Protein AF-A0A1B6IJC7-F1 (afdb_monomer)

Mean predicted aligned error: 14.29 Å

Nearest PDB structures (foldseek):
  4ja4-assembly3_C  TM=8.736E-01  e=9.414E-04  Escherichia coli K-12
  8jhr-assembly1_A  TM=7.623E-01  e=1.792E-01  Homo sapiens
  6wbv-assembly1_A  TM=7.534E-01  e=5.336E+00  Homo sapiens
  5ayo-assembly1_A  TM=5.353E-01  e=1.885E+00  Bdellovibrio bacteriovorus HD100

Organism: NCBI:txid320908

Structure (mmCIF, N/CA/C/O backbone):
data_AF-A0A1B6IJC7-F1
#
_entry.id   AF-A0A1B6IJC7-F1
#
loop_
_atom_site.group_PDB
_atom_site.id
_atom_site.type_symbol
_atom_site.label_a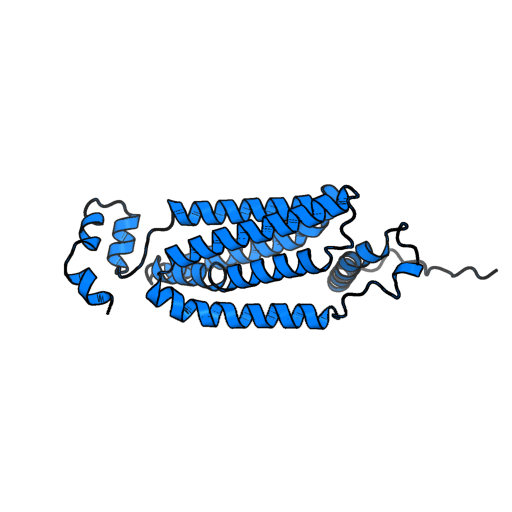tom_id
_atom_site.label_alt_id
_atom_site.label_comp_id
_atom_site.label_asym_id
_atom_site.label_entity_id
_atom_site.label_seq_id
_atom_site.pdbx_PDB_ins_code
_atom_site.Cartn_x
_atom_site.Cartn_y
_atom_site.Cartn_z
_atom_site.occupancy
_atom_site.B_iso_or_equiv
_atom_site.auth_seq_id
_atom_site.auth_comp_id
_atom_site.auth_asym_id
_atom_site.auth_atom_id
_atom_site.pdbx_PDB_model_num
ATOM 1 N N . LYS A 1 1 ? 47.883 10.641 -27.419 1.00 42.38 1 LYS A N 1
ATOM 2 C CA . LYS A 1 1 ? 48.538 11.016 -26.142 1.00 42.38 1 LYS A CA 1
ATOM 3 C C . LYS A 1 1 ? 47.703 12.084 -25.446 1.00 42.38 1 LYS A C 1
ATOM 5 O O . LYS A 1 1 ? 47.936 13.262 -25.681 1.00 42.38 1 LYS A O 1
ATOM 10 N N . THR A 1 2 ? 46.744 11.680 -24.616 1.00 35.31 2 THR A N 1
ATOM 11 C CA . THR A 1 2 ? 46.225 12.530 -23.532 1.00 35.31 2 THR A CA 1
ATOM 12 C C . THR A 1 2 ? 45.668 11.590 -22.470 1.00 35.31 2 THR A C 1
ATOM 14 O O . THR A 1 2 ? 44.570 11.062 -22.588 1.00 35.31 2 THR A O 1
ATOM 17 N N . GLU A 1 3 ? 46.523 11.260 -21.510 1.00 35.38 3 GLU A N 1
ATOM 18 C CA . GLU A 1 3 ? 46.230 10.377 -20.389 1.00 35.38 3 GLU A CA 1
ATOM 19 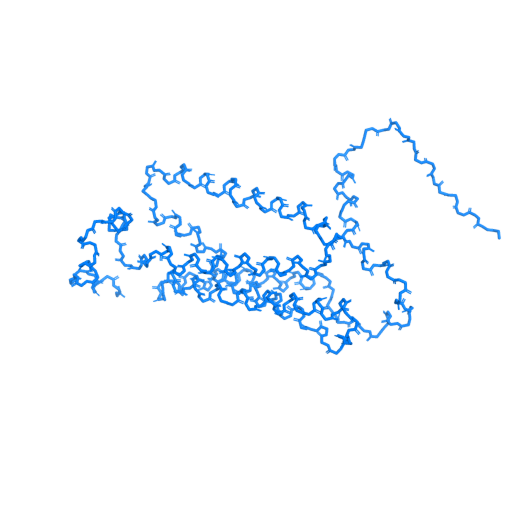C C . GLU A 1 3 ? 45.537 11.226 -19.318 1.00 35.38 3 GLU A C 1
ATOM 21 O O . GLU A 1 3 ? 46.144 12.115 -18.722 1.00 35.38 3 GLU A O 1
ATOM 26 N N . VAL A 1 4 ? 44.227 11.034 -19.149 1.00 44.78 4 VAL A N 1
ATOM 27 C CA . VAL A 1 4 ? 43.437 11.744 -18.138 1.00 44.78 4 VAL A CA 1
ATOM 28 C C . VAL A 1 4 ? 43.778 11.140 -16.776 1.00 44.78 4 VAL A C 1
ATOM 30 O O . VAL A 1 4 ? 43.302 10.064 -16.415 1.00 44.78 4 VAL A O 1
ATOM 33 N N . LEU A 1 5 ? 44.656 11.823 -16.043 1.00 40.44 5 LEU A N 1
ATOM 34 C CA . LEU A 1 5 ? 45.056 11.496 -14.676 1.00 40.44 5 LEU A CA 1
ATOM 35 C C . LEU A 1 5 ? 43.819 11.405 -13.765 1.00 40.44 5 LEU A C 1
ATOM 37 O O . LEU A 1 5 ? 43.174 12.410 -13.469 1.00 40.44 5 LEU A O 1
ATOM 41 N N . ARG A 1 6 ? 43.505 10.196 -13.283 1.00 37.91 6 ARG A N 1
ATOM 42 C CA . ARG A 1 6 ? 42.591 10.002 -12.148 1.00 37.91 6 ARG A CA 1
ATOM 43 C C . ARG A 1 6 ? 43.256 10.567 -10.883 1.00 37.91 6 ARG A C 1
ATOM 45 O O . ARG A 1 6 ? 44.394 10.184 -10.602 1.00 37.91 6 ARG A O 1
ATOM 52 N N . PRO A 1 7 ? 42.587 11.416 -10.086 1.00 36.69 7 PRO A N 1
ATOM 53 C CA . PRO A 1 7 ? 43.132 11.822 -8.798 1.00 36.69 7 PRO A CA 1
ATOM 54 C C . PRO A 1 7 ? 43.233 10.600 -7.870 1.00 36.69 7 PRO A C 1
ATOM 56 O O . PRO A 1 7 ? 42.269 9.853 -7.698 1.00 36.69 7 PRO A O 1
ATOM 59 N N . ARG A 1 8 ? 44.420 10.382 -7.284 1.00 39.47 8 ARG A N 1
ATOM 60 C CA . ARG A 1 8 ? 44.645 9.403 -6.207 1.00 39.47 8 ARG A CA 1
ATOM 61 C C . ARG A 1 8 ? 43.753 9.772 -5.017 1.00 39.47 8 ARG A C 1
ATOM 63 O O . ARG A 1 8 ? 43.961 10.815 -4.404 1.00 39.47 8 ARG A O 1
ATOM 70 N N . GLN A 1 9 ? 42.788 8.917 -4.683 1.00 42.38 9 GLN A N 1
ATOM 71 C CA . GLN A 1 9 ? 42.059 9.000 -3.417 1.00 42.38 9 GLN A CA 1
ATOM 72 C C . GLN A 1 9 ? 42.995 8.612 -2.264 1.00 42.38 9 GLN A C 1
ATOM 74 O O . GLN A 1 9 ? 43.592 7.537 -2.265 1.00 42.38 9 GLN A O 1
ATOM 79 N N . ASP A 1 10 ? 43.137 9.523 -1.305 1.00 38.53 10 ASP A N 1
ATOM 80 C CA . ASP A 1 10 ? 43.871 9.340 -0.054 1.00 38.53 10 ASP A CA 1
ATOM 81 C C . ASP A 1 10 ? 43.040 8.468 0.916 1.00 38.53 10 ASP A C 1
ATOM 83 O O . ASP A 1 10 ? 41.917 8.851 1.253 1.00 38.53 10 ASP A O 1
ATOM 87 N N . PRO A 1 11 ? 43.543 7.307 1.378 1.00 46.03 11 PRO A N 1
ATOM 88 C CA . PRO A 1 11 ? 42.777 6.358 2.190 1.00 46.03 11 PRO A CA 1
ATOM 89 C C . PRO A 1 11 ?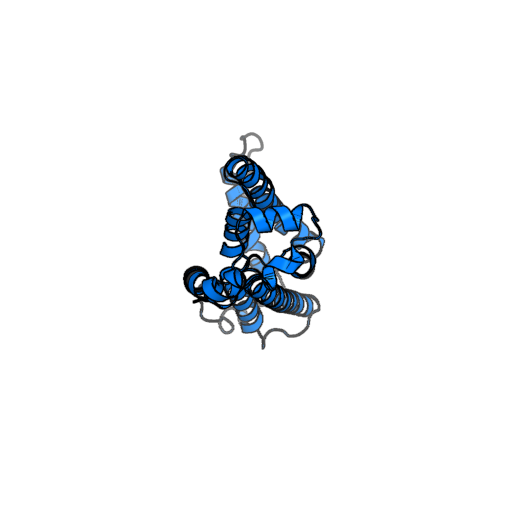 42.583 6.771 3.664 1.00 46.03 11 PRO A C 1
ATOM 91 O O . PRO A 1 11 ? 42.129 5.953 4.461 1.00 46.03 11 PRO A O 1
ATOM 94 N N . ARG A 1 12 ? 42.929 8.004 4.072 1.00 41.56 12 ARG A N 1
ATOM 95 C CA . ARG A 1 12 ? 42.946 8.427 5.491 1.00 41.56 12 ARG A CA 1
ATOM 96 C C . ARG A 1 12 ? 41.992 9.565 5.882 1.00 41.56 12 ARG A C 1
ATOM 98 O O . ARG A 1 12 ? 42.237 10.231 6.886 1.00 41.56 12 ARG A O 1
ATOM 105 N N . LYS A 1 13 ? 40.884 9.786 5.165 1.00 37.84 13 LYS A N 1
ATOM 106 C CA . LYS A 1 13 ? 39.831 10.720 5.621 1.00 37.84 13 LYS A CA 1
ATOM 107 C C . LYS A 1 13 ? 38.567 9.981 6.079 1.00 37.84 13 LYS A C 1
ATOM 109 O O . LYS A 1 13 ? 38.113 9.093 5.361 1.00 37.84 13 LYS A O 1
ATOM 114 N N . PRO A 1 14 ? 37.980 10.338 7.239 1.00 37.31 14 PRO A N 1
ATOM 115 C CA . PRO A 1 14 ? 36.705 9.773 7.668 1.00 37.31 14 PRO A CA 1
ATOM 116 C C . PRO A 1 14 ? 35.620 10.181 6.664 1.00 37.31 14 PRO A C 1
ATOM 118 O O . PRO A 1 14 ? 35.402 11.370 6.435 1.00 37.31 14 PRO A O 1
ATOM 121 N N . GLN A 1 15 ? 34.977 9.197 6.031 1.00 47.72 15 GLN A N 1
ATOM 122 C CA . GLN A 1 15 ? 33.853 9.433 5.125 1.00 47.72 15 GLN A CA 1
ATOM 123 C C . GLN A 1 15 ? 32.680 9.992 5.932 1.00 47.72 15 GLN A C 1
ATOM 125 O O . GLN A 1 15 ? 32.194 9.353 6.867 1.00 47.72 15 GLN A O 1
ATOM 130 N N . ARG A 1 16 ? 32.246 11.209 5.598 1.00 43.47 16 ARG A N 1
ATOM 131 C CA . ARG A 1 16 ? 31.076 11.841 6.207 1.00 43.47 16 ARG A CA 1
ATOM 132 C C . ARG A 1 16 ? 29.830 11.115 5.692 1.00 43.47 16 ARG A C 1
ATOM 134 O O . ARG A 1 16 ? 29.748 10.796 4.511 1.00 43.47 16 ARG A O 1
ATOM 141 N N . PHE A 1 17 ? 28.868 10.838 6.569 1.00 45.53 17 PHE A N 1
ATOM 142 C CA . PHE A 1 17 ? 27.652 10.077 6.239 1.00 45.53 17 PHE A CA 1
ATOM 143 C C . PHE A 1 17 ? 26.864 10.688 5.056 1.00 45.53 17 PHE A C 1
ATOM 145 O O . PHE A 1 17 ? 26.264 9.964 4.265 1.00 45.53 17 PHE A O 1
ATOM 152 N N . ASP A 1 18 ? 26.960 12.009 4.878 1.00 41.75 18 ASP A N 1
ATOM 153 C CA . ASP A 1 18 ? 26.361 12.752 3.762 1.00 41.75 18 ASP A CA 1
ATOM 154 C C . ASP A 1 18 ? 26.984 12.404 2.396 1.00 41.75 18 ASP A C 1
ATOM 156 O O . ASP A 1 18 ? 26.272 12.317 1.396 1.00 41.75 18 ASP A O 1
ATOM 160 N N . ASP A 1 19 ? 28.291 12.115 2.346 1.00 42.09 19 ASP A N 1
ATOM 161 C CA . ASP A 1 19 ? 28.991 11.732 1.110 1.00 42.09 19 ASP A CA 1
ATOM 162 C C . ASP A 1 19 ? 28.609 10.307 0.671 1.00 42.09 19 ASP A C 1
ATOM 164 O O . ASP A 1 19 ? 28.526 10.013 -0.522 1.00 42.09 19 ASP A O 1
ATOM 168 N N . LEU A 1 20 ? 28.307 9.427 1.634 1.00 45.03 20 LEU A N 1
ATOM 169 C CA . LEU A 1 20 ? 27.796 8.072 1.391 1.00 45.03 20 LEU A CA 1
ATOM 170 C C . LEU A 1 20 ? 26.353 8.087 0.868 1.00 45.03 20 LEU A C 1
ATOM 172 O O . LEU A 1 20 ? 26.016 7.308 -0.026 1.00 45.03 20 LEU A O 1
ATOM 176 N N . LEU A 1 21 ? 25.511 8.988 1.384 1.00 44.22 21 LEU A N 1
ATOM 177 C CA . LEU A 1 21 ? 24.143 9.179 0.893 1.00 44.22 21 LEU A CA 1
ATOM 178 C C . LEU A 1 21 ? 24.127 9.787 -0.517 1.00 44.22 21 LEU A C 1
ATOM 180 O O . LEU A 1 21 ? 23.363 9.327 -1.367 1.00 44.22 21 LEU A O 1
ATOM 184 N N . CYS A 1 22 ? 25.009 10.750 -0.802 1.00 40.81 22 CYS A N 1
ATOM 185 C CA . CYS A 1 22 ? 25.143 11.345 -2.134 1.00 40.81 22 CYS A CA 1
ATOM 186 C C . CYS A 1 22 ? 25.660 10.320 -3.164 1.00 40.81 22 CYS A C 1
ATOM 188 O O . CYS A 1 22 ? 25.064 10.154 -4.230 1.00 40.81 22 CYS A O 1
ATOM 190 N N . ALA A 1 23 ? 26.676 9.526 -2.803 1.00 41.12 23 ALA A N 1
ATOM 191 C CA . ALA A 1 23 ? 27.200 8.452 -3.651 1.00 41.12 23 ALA A CA 1
ATOM 192 C C . ALA A 1 23 ? 26.175 7.330 -3.917 1.00 41.12 23 ALA A C 1
ATOM 194 O O . ALA A 1 23 ? 26.169 6.738 -5.000 1.00 41.12 23 ALA A O 1
ATOM 195 N N . ARG A 1 24 ? 25.275 7.038 -2.964 1.00 49.47 24 ARG A N 1
ATOM 196 C CA . ARG A 1 24 ? 24.204 6.041 -3.156 1.00 49.47 24 ARG A CA 1
ATOM 197 C C . ARG A 1 24 ? 23.018 6.582 -3.966 1.00 49.47 24 ARG A C 1
ATOM 199 O O . ARG A 1 24 ? 22.348 5.804 -4.634 1.00 49.47 24 ARG A O 1
ATOM 206 N N . CYS A 1 25 ? 22.804 7.898 -3.974 1.00 37.09 25 CYS A N 1
ATOM 207 C CA . CYS A 1 25 ? 21.823 8.562 -4.839 1.00 37.09 25 CYS A CA 1
ATOM 208 C C . CYS A 1 25 ? 22.304 8.629 -6.306 1.00 37.09 25 CYS A C 1
ATOM 210 O O . CYS A 1 25 ? 21.540 8.383 -7.249 1.00 37.09 25 CYS A O 1
ATOM 212 N N . GLU A 1 26 ? 23.602 8.867 -6.521 1.00 41.81 26 GLU A N 1
ATOM 213 C CA . GLU A 1 26 ? 24.216 8.801 -7.854 1.00 41.81 26 GLU A CA 1
ATOM 214 C C . GLU A 1 26 ? 24.189 7.377 -8.437 1.00 41.81 26 GLU A C 1
ATOM 216 O O . GLU A 1 26 ? 23.929 7.205 -9.634 1.00 41.81 26 GLU A O 1
ATOM 221 N N . SER A 1 27 ? 24.356 6.344 -7.602 1.00 40.47 27 SER A N 1
ATOM 222 C CA . SER A 1 27 ? 24.357 4.945 -8.054 1.00 40.47 27 SER A CA 1
ATOM 223 C C . SER A 1 27 ? 22.987 4.452 -8.541 1.00 40.47 27 SER A C 1
ATOM 225 O O . SER A 1 27 ? 22.927 3.677 -9.500 1.00 40.47 27 SER A O 1
ATOM 227 N N . THR A 1 28 ? 21.880 4.956 -7.981 1.00 43.72 28 THR A N 1
ATOM 228 C CA . THR A 1 28 ? 20.515 4.666 -8.466 1.00 43.72 28 THR A CA 1
ATOM 229 C C . THR A 1 28 ? 20.242 5.196 -9.873 1.00 43.72 28 THR A C 1
ATOM 231 O O . THR A 1 28 ? 19.449 4.607 -10.602 1.00 43.72 28 THR A O 1
ATOM 234 N N . THR A 1 29 ? 20.933 6.259 -10.295 1.00 43.69 29 THR A N 1
ATOM 235 C CA . THR A 1 29 ? 20.756 6.858 -11.633 1.00 43.69 29 THR A CA 1
ATOM 236 C C . THR A 1 29 ? 21.791 6.342 -12.641 1.00 43.69 29 THR A C 1
ATOM 238 O O . THR A 1 29 ? 21.574 6.375 -13.853 1.00 43.69 29 THR A O 1
ATOM 241 N N . GLN A 1 30 ? 22.929 5.839 -12.157 1.00 37.97 30 GLN A N 1
ATOM 242 C CA . GLN A 1 30 ? 24.023 5.330 -12.987 1.00 37.97 30 GLN A CA 1
ATOM 243 C C . GLN A 1 30 ? 23.722 3.994 -13.674 1.00 37.97 30 GLN A C 1
ATOM 245 O O . GLN A 1 30 ? 24.290 3.742 -14.736 1.00 37.97 30 GLN A O 1
ATOM 250 N N . TRP A 1 31 ? 22.835 3.160 -13.123 1.00 39.16 31 TRP A N 1
ATOM 251 C CA . TRP A 1 31 ? 22.481 1.867 -13.728 1.00 39.16 31 TRP A CA 1
ATOM 252 C C . TRP A 1 31 ? 21.825 2.013 -15.110 1.00 39.16 31 TRP A C 1
ATOM 254 O O . TRP A 1 31 ? 22.128 1.233 -16.005 1.00 39.16 31 TRP A O 1
ATOM 264 N N . TYR A 1 32 ? 21.039 3.073 -15.331 1.00 42.47 32 TYR A N 1
ATOM 265 C CA . TYR A 1 32 ? 20.452 3.382 -16.643 1.00 42.47 32 TYR A CA 1
ATOM 266 C C . TYR A 1 32 ? 21.504 3.790 -17.693 1.00 42.47 32 TYR A C 1
ATOM 268 O O . TYR A 1 32 ? 21.317 3.593 -18.887 1.00 42.47 32 TYR A O 1
ATOM 276 N N . LYS A 1 33 ? 22.637 4.361 -17.262 1.00 43.12 33 LYS A N 1
ATOM 277 C CA . LYS A 1 33 ? 23.695 4.856 -18.161 1.00 43.12 33 LYS A CA 1
ATOM 278 C C . LYS A 1 33 ? 24.746 3.805 -18.532 1.00 43.12 33 LYS A C 1
ATOM 280 O O . LYS A 1 33 ? 25.630 4.117 -19.325 1.00 43.12 33 LYS A O 1
ATOM 285 N N . ARG A 1 34 ? 24.719 2.612 -17.928 1.00 43.03 34 ARG A N 1
ATOM 286 C CA . ARG A 1 34 ? 25.837 1.654 -17.990 1.00 43.03 34 ARG A CA 1
ATOM 287 C C . ARG A 1 34 ? 25.614 0.473 -18.939 1.00 43.03 34 ARG A C 1
ATOM 289 O O . ARG A 1 34 ? 26.535 -0.323 -19.087 1.00 43.03 34 ARG A O 1
ATOM 296 N N . ASP A 1 35 ? 24.453 0.365 -19.585 1.00 45.62 35 ASP A N 1
ATOM 297 C CA . ASP A 1 35 ? 24.180 -0.720 -20.534 1.00 45.62 35 ASP A CA 1
ATOM 298 C C . ASP A 1 35 ? 24.882 -0.472 -21.893 1.00 45.62 35 ASP A C 1
ATOM 300 O O . ASP A 1 35 ? 24.537 0.482 -22.597 1.00 45.62 35 ASP A O 1
ATOM 304 N N . PRO A 1 36 ? 25.870 -1.298 -22.296 1.00 43.81 36 PRO A N 1
ATOM 305 C CA . PRO A 1 36 ? 26.636 -1.112 -23.530 1.00 43.81 36 PRO A CA 1
ATOM 306 C C . PRO A 1 36 ? 25.859 -1.443 -24.814 1.00 43.81 36 PRO A C 1
ATOM 308 O O . PRO A 1 36 ? 26.413 -1.296 -25.903 1.00 43.81 36 PRO A O 1
ATOM 311 N N . ARG A 1 37 ? 24.607 -1.917 -24.719 1.00 47.41 37 ARG A N 1
ATOM 312 C CA . ARG A 1 37 ? 23.756 -2.231 -25.884 1.00 47.41 37 ARG A CA 1
ATOM 313 C C . ARG A 1 37 ? 22.972 -1.030 -26.419 1.00 47.41 37 ARG A C 1
ATOM 315 O O . ARG A 1 37 ? 22.419 -1.112 -27.515 1.00 47.41 37 ARG A O 1
ATOM 322 N N . LEU A 1 38 ? 22.957 0.097 -25.704 1.00 49.97 38 LEU A N 1
ATOM 323 C CA . LEU A 1 38 ? 22.400 1.345 -26.220 1.00 49.97 38 LEU A CA 1
ATOM 324 C C . LEU A 1 38 ? 23.411 2.026 -27.150 1.00 49.97 38 LEU A C 1
ATOM 326 O O . LEU A 1 38 ? 24.248 2.822 -26.726 1.00 49.97 38 LEU A O 1
ATOM 330 N N . HIS A 1 39 ? 23.305 1.734 -28.447 1.00 41.56 39 HIS A N 1
ATOM 331 C CA . HIS A 1 39 ? 23.905 2.576 -29.480 1.00 41.56 39 HIS A CA 1
ATOM 332 C C . HIS A 1 39 ? 23.498 4.052 -29.273 1.00 41.56 39 HIS A C 1
ATOM 334 O O . HIS A 1 39 ? 22.331 4.338 -28.982 1.00 41.56 39 HIS A O 1
ATOM 340 N N . PRO A 1 40 ? 24.418 5.012 -29.487 1.00 44.41 40 PRO A N 1
ATOM 341 C CA . PRO A 1 40 ? 24.145 6.439 -29.321 1.00 44.41 40 PRO A CA 1
ATOM 342 C C . PRO A 1 40 ? 23.143 7.020 -30.339 1.00 44.41 40 PRO A C 1
ATOM 344 O O . PRO A 1 40 ? 22.760 8.179 -30.206 1.00 44.41 40 PRO A O 1
ATOM 347 N N . GLU A 1 41 ? 22.666 6.240 -31.315 1.00 39.75 41 GLU A N 1
ATOM 348 C CA . GLU A 1 41 ? 21.663 6.689 -32.295 1.00 39.75 41 GLU A CA 1
ATOM 349 C C . GLU A 1 41 ? 20.221 6.712 -31.756 1.00 39.75 41 GLU A C 1
ATOM 351 O O . GLU A 1 41 ? 19.397 7.480 -32.250 1.00 39.75 41 GLU A O 1
ATOM 356 N N . TYR A 1 42 ? 19.900 5.983 -30.681 1.00 41.31 42 TYR A N 1
ATOM 357 C CA . TYR A 1 42 ? 18.541 5.988 -30.104 1.00 41.31 42 TYR A CA 1
ATOM 358 C C . TYR A 1 42 ? 18.275 7.171 -29.153 1.00 41.31 42 TYR A C 1
ATOM 360 O O . TYR A 1 42 ? 17.137 7.425 -28.751 1.00 41.31 42 TYR A O 1
ATOM 368 N N . LEU A 1 43 ? 19.312 7.940 -28.806 1.00 45.22 43 LEU A N 1
ATOM 369 C CA . LEU A 1 43 ? 19.251 9.035 -27.828 1.00 45.22 43 LEU A CA 1
ATOM 370 C C . LEU A 1 43 ? 18.542 10.309 -28.328 1.00 45.22 43 LEU A C 1
ATOM 372 O O . LEU A 1 43 ? 18.261 11.196 -27.510 1.00 45.22 43 LEU A O 1
ATOM 376 N N . HIS A 1 44 ? 18.229 10.396 -29.629 1.00 42.44 44 HIS A N 1
ATOM 377 C CA . HIS A 1 44 ? 17.627 11.585 -30.248 1.00 42.44 44 HIS A CA 1
ATOM 378 C C . HIS A 1 44 ? 16.149 11.454 -30.659 1.00 42.44 44 HIS A C 1
ATOM 380 O O . HIS A 1 44 ? 15.505 12.491 -30.798 1.00 42.44 44 HIS A O 1
ATOM 386 N N . HIS A 1 45 ? 15.569 10.248 -30.765 1.00 41.62 45 HIS A N 1
ATOM 387 C CA . HIS A 1 45 ? 14.186 10.090 -31.266 1.00 41.62 45 HIS A CA 1
ATOM 388 C C . HIS A 1 45 ? 13.214 9.266 -30.402 1.00 41.62 45 HIS A C 1
ATOM 390 O O . HIS A 1 45 ? 12.027 9.243 -30.707 1.00 41.62 45 HIS A O 1
ATOM 396 N N . GLY A 1 46 ? 13.655 8.665 -29.292 1.00 39.59 46 GLY A N 1
ATOM 397 C CA . GLY A 1 46 ? 12.802 7.813 -28.445 1.00 39.59 46 GLY A CA 1
ATOM 398 C C . GLY A 1 46 ? 12.417 8.391 -27.079 1.00 39.59 46 GLY A C 1
ATOM 399 O O . GLY A 1 46 ? 12.109 7.627 -26.170 1.00 39.59 46 GLY A O 1
ATOM 400 N N . ARG A 1 47 ? 12.489 9.714 -26.870 1.00 44.25 47 ARG A N 1
ATOM 401 C CA . ARG A 1 47 ? 12.082 10.315 -25.590 1.00 44.25 47 ARG A CA 1
ATOM 402 C C . ARG A 1 47 ? 10.581 10.538 -25.577 1.00 44.25 47 ARG A C 1
ATOM 404 O O . ARG A 1 47 ? 10.061 11.406 -26.265 1.00 44.25 47 ARG A O 1
ATOM 411 N N . THR A 1 48 ? 9.908 9.839 -24.688 1.00 46.56 48 THR A N 1
ATOM 412 C CA . THR A 1 48 ? 8.685 10.336 -24.068 1.00 46.56 48 THR A CA 1
ATOM 413 C C . THR A 1 48 ? 8.984 11.746 -23.547 1.00 46.56 48 THR A C 1
ATOM 415 O O . THR A 1 48 ? 9.889 11.909 -22.728 1.00 46.56 48 THR A O 1
ATOM 418 N N . SER A 1 49 ? 8.309 12.777 -24.048 1.00 50.78 49 SER A N 1
ATOM 419 C CA . SER A 1 49 ? 8.649 14.196 -23.829 1.00 50.78 49 SER A CA 1
ATOM 420 C C . SER A 1 49 ? 8.445 14.720 -22.394 1.00 50.78 49 SER A C 1
ATOM 422 O O . SER A 1 49 ? 8.268 15.921 -22.200 1.00 50.78 49 SER A O 1
ATOM 424 N N . PHE A 1 50 ? 8.463 13.863 -21.372 1.00 54.50 50 PHE A N 1
ATOM 425 C CA . PHE A 1 50 ? 8.305 14.264 -19.979 1.00 54.50 50 PHE A CA 1
ATOM 426 C C . PHE A 1 50 ? 9.652 14.246 -19.259 1.00 54.50 50 PHE A C 1
ATOM 428 O O . PHE A 1 50 ? 10.267 13.202 -19.056 1.00 54.50 50 PHE A O 1
ATOM 435 N N . SER A 1 51 ? 10.113 15.437 -18.864 1.00 68.06 51 SER A N 1
ATOM 436 C CA . SER A 1 51 ? 11.199 15.576 -17.891 1.00 68.06 51 SER A CA 1
ATOM 437 C C . SER A 1 51 ? 10.823 14.815 -16.608 1.00 68.06 51 SER A C 1
ATOM 439 O O . SER A 1 51 ? 9.649 14.863 -16.228 1.00 68.06 51 SER A O 1
ATOM 441 N N . PRO A 1 52 ? 11.770 14.171 -15.896 1.00 67.12 52 PRO A N 1
ATOM 442 C CA . PRO A 1 52 ? 11.514 13.539 -14.597 1.00 67.12 52 PRO A CA 1
ATOM 443 C C . PRO A 1 52 ? 10.743 14.440 -13.621 1.00 67.12 52 PRO A C 1
ATOM 445 O O . PRO A 1 52 ? 9.923 13.961 -12.846 1.00 67.12 52 PRO A O 1
ATOM 448 N N . SER A 1 53 ? 10.938 15.759 -13.717 1.00 74.69 53 SER A N 1
ATOM 449 C CA . SER A 1 53 ? 10.177 16.762 -12.967 1.00 74.69 53 SER A CA 1
ATOM 450 C C . SER A 1 53 ? 8.668 16.713 -13.243 1.00 74.69 53 SER A C 1
ATOM 452 O O . SER A 1 53 ? 7.878 16.802 -12.308 1.00 74.69 53 SER A O 1
ATOM 454 N N . VAL A 1 54 ? 8.257 16.545 -14.504 1.00 76.31 54 VAL A N 1
ATOM 455 C CA . VAL A 1 54 ? 6.840 16.494 -14.902 1.00 76.31 54 VAL A CA 1
ATOM 456 C C . VAL A 1 54 ? 6.188 15.209 -14.399 1.00 76.31 54 VAL A C 1
ATOM 458 O O . VAL A 1 54 ? 5.085 15.259 -13.864 1.00 76.31 54 VAL A O 1
ATOM 461 N N . SER A 1 55 ? 6.888 14.075 -14.478 1.00 71.25 55 SER A N 1
ATOM 462 C CA . SER A 1 55 ? 6.405 12.805 -13.921 1.00 71.25 55 SER A CA 1
ATOM 463 C C . SER A 1 55 ? 6.177 12.901 -12.410 1.00 71.25 55 SER A C 1
ATOM 465 O O . SER A 1 55 ? 5.124 12.498 -11.919 1.00 71.25 55 SER A O 1
ATOM 467 N N . SER A 1 56 ? 7.108 13.514 -11.673 1.00 76.38 56 SER A N 1
ATOM 468 C CA . SER A 1 56 ? 6.961 13.749 -10.231 1.00 76.38 56 SER A CA 1
ATOM 469 C C . SER A 1 56 ? 5.814 14.709 -9.899 1.00 76.38 56 SER A C 1
ATOM 471 O O . SER A 1 56 ? 5.109 14.500 -8.914 1.00 76.38 56 SER A O 1
ATOM 473 N N . MET A 1 57 ? 5.583 15.735 -10.727 1.00 82.88 57 MET A N 1
ATOM 474 C CA . MET A 1 57 ? 4.442 16.650 -10.577 1.00 82.88 57 MET A CA 1
ATOM 475 C C . MET A 1 57 ? 3.101 15.938 -10.788 1.00 82.88 57 MET A C 1
ATOM 477 O O . MET A 1 57 ? 2.173 16.158 -10.012 1.00 82.88 57 MET A O 1
ATOM 481 N N . ILE A 1 58 ? 3.004 15.059 -11.792 1.00 78.44 58 ILE A N 1
ATOM 482 C CA . ILE A 1 58 ? 1.800 14.253 -12.049 1.00 78.44 58 ILE A CA 1
ATOM 483 C C . ILE A 1 58 ? 1.517 13.341 -10.853 1.00 78.44 58 ILE A C 1
ATOM 485 O O . ILE A 1 58 ? 0.406 13.344 -10.325 1.00 78.44 58 ILE A O 1
ATOM 489 N N . VAL A 1 59 ? 2.535 12.619 -10.377 1.00 77.25 59 VAL A N 1
ATOM 490 C CA . VAL A 1 59 ? 2.426 11.754 -9.195 1.00 77.25 59 VAL A CA 1
ATOM 491 C C . VAL A 1 59 ? 1.977 12.551 -7.969 1.00 77.25 59 VAL A C 1
ATOM 493 O O . VAL A 1 59 ? 1.014 12.159 -7.311 1.00 77.25 59 VAL A O 1
ATOM 496 N N . GLY A 1 60 ? 2.605 13.697 -7.695 1.00 80.56 60 GLY A N 1
ATOM 497 C CA . GLY A 1 60 ? 2.227 14.567 -6.580 1.00 80.56 60 GLY A CA 1
ATOM 498 C C . GLY A 1 60 ? 0.775 15.052 -6.661 1.00 80.56 60 GLY A C 1
ATOM 499 O O . GLY A 1 60 ? 0.061 15.031 -5.658 1.00 80.56 60 GLY A O 1
ATOM 500 N N . GLY A 1 61 ? 0.299 15.416 -7.856 1.00 82.12 61 GLY A N 1
ATOM 501 C CA . GLY A 1 61 ? -1.097 15.805 -8.083 1.00 82.12 61 GLY A CA 1
ATOM 502 C C . GLY A 1 61 ? -2.091 14.665 -7.825 1.00 82.12 61 GLY A C 1
ATOM 503 O O . GLY A 1 61 ? -3.120 14.862 -7.168 1.00 82.12 61 GLY A O 1
ATOM 504 N N . CYS A 1 62 ? -1.771 13.449 -8.272 1.00 78.69 62 CYS A N 1
ATOM 505 C CA . CYS A 1 62 ? -2.569 12.257 -7.975 1.00 78.69 62 CYS A CA 1
ATOM 506 C C . CYS A 1 62 ? -2.611 11.961 -6.467 1.00 78.69 62 CYS A C 1
ATOM 508 O O . CYS A 1 62 ? -3.672 11.649 -5.925 1.00 78.69 62 CYS A O 1
ATOM 510 N N . MET A 1 63 ? -1.483 12.120 -5.770 1.00 80.94 63 MET A N 1
ATOM 511 C CA . MET A 1 63 ? -1.409 11.883 -4.326 1.00 80.94 63 MET A CA 1
ATOM 512 C C . MET A 1 63 ? -2.210 12.896 -3.508 1.00 80.94 63 MET A C 1
ATOM 514 O O . MET A 1 63 ? -2.708 12.537 -2.447 1.00 80.94 63 MET A O 1
ATOM 518 N N . PHE A 1 64 ? -2.359 14.135 -3.981 1.00 79.94 64 PHE A N 1
ATOM 519 C CA . PHE A 1 64 ? -3.152 15.154 -3.287 1.00 79.94 64 PHE A CA 1
ATOM 520 C C . PHE A 1 64 ? -4.661 14.961 -3.492 1.00 79.94 64 PHE A C 1
ATOM 522 O O . PHE A 1 64 ? -5.455 15.119 -2.566 1.00 79.94 64 PHE A O 1
ATOM 529 N N . SER A 1 65 ? -5.063 14.589 -4.709 1.00 78.88 65 SER A N 1
ATOM 530 C CA . SER A 1 65 ? -6.474 14.395 -5.066 1.00 78.88 65 SER A CA 1
ATOM 531 C C . SER A 1 65 ? -7.078 13.120 -4.473 1.00 78.88 65 SER A C 1
ATOM 533 O O . SER A 1 65 ? -8.251 13.125 -4.104 1.00 78.88 65 SER A O 1
ATOM 535 N N . GLY A 1 66 ? -6.291 12.050 -4.323 1.00 77.19 66 GLY A N 1
ATOM 536 C CA . GLY A 1 66 ? -6.772 10.773 -3.788 1.00 77.19 66 GLY A CA 1
ATOM 537 C C . GLY A 1 66 ? -7.412 10.885 -2.397 1.00 77.19 66 GLY A C 1
ATOM 538 O O . GLY A 1 66 ? -8.600 10.592 -2.282 1.00 77.19 66 GLY A O 1
ATOM 539 N N . PRO A 1 67 ? -6.705 11.379 -1.361 1.00 78.44 67 PRO A N 1
ATOM 540 C CA . PRO A 1 67 ? -7.259 11.509 -0.015 1.00 78.44 67 PRO A CA 1
ATOM 541 C C . PRO A 1 67 ? -8.447 12.473 0.047 1.00 78.44 67 PRO A C 1
ATOM 543 O O . PRO A 1 67 ? -9.399 12.222 0.781 1.00 78.44 67 PRO A O 1
ATOM 546 N N . ALA A 1 68 ? -8.431 13.547 -0.752 1.00 81.44 68 ALA A N 1
ATOM 547 C CA . ALA A 1 68 ? -9.553 14.481 -0.842 1.00 81.44 68 ALA A CA 1
ATOM 548 C C . ALA A 1 68 ? -10.840 13.788 -1.325 1.00 81.44 68 ALA A C 1
ATOM 550 O O . ALA A 1 68 ? -11.922 14.084 -0.821 1.00 81.44 68 ALA A O 1
ATOM 551 N N . LEU A 1 69 ? -10.718 12.828 -2.248 1.00 80.38 69 LEU A N 1
ATOM 552 C CA . LEU A 1 69 ? -11.820 11.971 -2.685 1.00 80.38 69 LEU A CA 1
ATOM 553 C C . LEU A 1 69 ? -12.131 10.861 -1.664 1.00 80.38 69 LEU A C 1
ATOM 555 O O . LEU A 1 69 ? -13.296 10.526 -1.465 1.00 80.38 69 LEU A O 1
ATOM 559 N N . SER A 1 70 ? -11.134 10.317 -0.963 1.00 80.56 70 SER A N 1
ATOM 560 C CA . SER A 1 70 ? -11.338 9.260 0.038 1.00 80.56 70 SER A CA 1
ATOM 561 C C . SER A 1 70 ? -12.307 9.646 1.144 1.00 80.56 70 SER A C 1
ATOM 563 O O . SER A 1 70 ? -13.104 8.805 1.555 1.00 80.56 70 SER A O 1
ATOM 565 N N . PHE A 1 71 ? -12.248 10.885 1.645 1.00 79.62 71 PHE A N 1
ATOM 566 C CA . PHE A 1 71 ? -13.046 11.302 2.804 1.00 79.62 71 PHE A CA 1
ATOM 567 C C . PHE A 1 71 ? -14.562 11.303 2.530 1.00 79.62 71 PHE A C 1
ATOM 569 O O . PHE A 1 71 ? -15.298 10.711 3.322 1.00 79.62 71 PHE A O 1
ATOM 576 N N . PRO A 1 72 ? -15.077 11.898 1.434 1.00 81.12 72 PRO A N 1
ATOM 577 C CA . PRO A 1 72 ? -16.490 11.767 1.084 1.00 81.12 72 PRO A CA 1
ATOM 578 C C . PRO A 1 72 ? -16.898 10.326 0.770 1.00 81.12 72 PRO A C 1
ATOM 580 O O . PRO A 1 72 ? -17.959 9.887 1.210 1.00 81.12 72 PRO A O 1
ATOM 583 N N . LEU A 1 73 ? -16.061 9.577 0.039 1.00 80.50 73 LEU A N 1
ATOM 584 C CA . LEU A 1 73 ? -16.403 8.214 -0.372 1.00 80.50 73 LEU A CA 1
ATOM 585 C C . LEU A 1 73 ? -16.445 7.228 0.802 1.00 80.50 73 LEU A C 1
ATOM 587 O O . LEU A 1 73 ? -17.271 6.316 0.800 1.00 80.50 73 LEU A O 1
ATOM 591 N N . THR A 1 74 ? -15.612 7.400 1.829 1.00 81.88 74 THR A N 1
ATOM 592 C CA . THR A 1 74 ? -15.654 6.500 2.993 1.00 81.88 74 THR A CA 1
ATOM 593 C C . THR A 1 74 ? -16.905 6.678 3.834 1.00 81.88 74 THR A C 1
ATOM 595 O O . THR A 1 74 ? -17.357 5.699 4.426 1.00 81.88 74 THR A O 1
ATOM 598 N N . ARG A 1 75 ? -17.511 7.873 3.835 1.00 77.69 75 ARG A N 1
ATOM 599 C CA . ARG A 1 75 ? -18.797 8.114 4.507 1.00 77.69 75 ARG A CA 1
ATOM 600 C C . ARG A 1 75 ? -19.939 7.324 3.871 1.00 77.69 75 ARG A C 1
ATOM 602 O O . ARG A 1 75 ? -20.793 6.828 4.591 1.00 77.69 75 ARG A O 1
ATOM 609 N N . THR A 1 76 ? -19.938 7.173 2.546 1.00 78.75 76 THR A N 1
ATOM 610 C CA . THR A 1 76 ? -21.016 6.488 1.815 1.00 78.75 76 THR A CA 1
ATOM 611 C C . THR A 1 76 ? -20.763 4.990 1.643 1.00 78.75 76 THR A C 1
ATOM 613 O O . THR A 1 76 ? -21.648 4.175 1.896 1.00 78.75 76 THR A O 1
ATOM 616 N N . PHE A 1 77 ? -19.554 4.589 1.245 1.00 78.75 77 PHE A N 1
ATOM 617 C CA . PHE A 1 77 ? -19.240 3.189 0.923 1.00 78.75 77 PHE A CA 1
ATOM 618 C C . PHE A 1 77 ? -18.709 2.378 2.108 1.00 78.75 77 PHE A C 1
ATOM 620 O O . PHE A 1 77 ? -18.771 1.142 2.088 1.00 78.75 77 PHE A O 1
ATOM 627 N N . GLY A 1 78 ? -18.225 3.049 3.153 1.00 83.12 78 GLY A N 1
ATOM 628 C CA . GLY A 1 78 ? -17.549 2.421 4.279 1.00 83.12 78 GLY A CA 1
ATOM 629 C C . GLY A 1 78 ? -16.068 2.187 4.056 1.00 83.12 78 GLY A C 1
ATOM 630 O O . GLY A 1 78 ? -15.601 1.928 2.945 1.00 83.12 78 GLY A O 1
ATOM 631 N N . ILE A 1 79 ? -15.337 2.197 5.165 1.00 87.25 79 ILE A N 1
ATOM 632 C CA . ILE A 1 79 ? -13.885 2.045 5.185 1.00 87.25 79 ILE A CA 1
ATOM 633 C C . ILE A 1 79 ? -13.466 0.668 4.652 1.00 87.25 79 ILE A C 1
ATOM 635 O O . ILE A 1 79 ? -12.656 0.592 3.731 1.00 87.25 79 ILE A O 1
ATOM 639 N N . LYS A 1 80 ? -14.075 -0.425 5.138 1.00 88.25 80 LYS A N 1
ATOM 640 C CA . LYS A 1 80 ? -13.725 -1.793 4.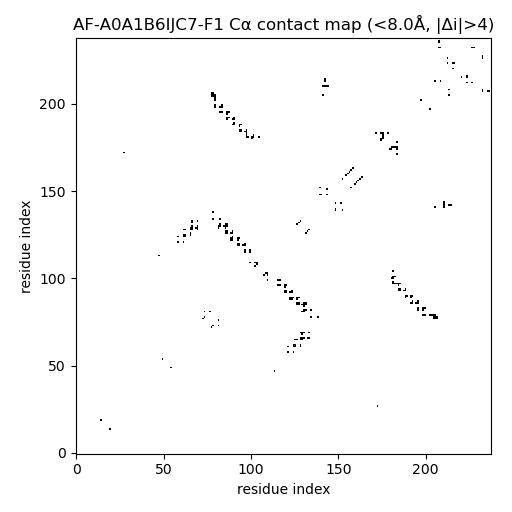710 1.00 88.25 80 LYS A CA 1
ATOM 641 C C . LYS A 1 80 ? -13.835 -1.989 3.193 1.00 88.25 80 LYS A C 1
ATOM 643 O O . LYS A 1 80 ? -12.904 -2.500 2.575 1.00 88.25 80 LYS A O 1
ATOM 648 N N . ASN A 1 81 ? -14.943 -1.566 2.583 1.00 88.75 81 ASN A N 1
ATOM 649 C CA . ASN A 1 81 ? -15.163 -1.746 1.145 1.00 88.75 81 ASN A CA 1
ATOM 650 C C . ASN A 1 81 ? -14.170 -0.929 0.308 1.00 88.75 81 ASN A C 1
ATOM 652 O O . ASN A 1 81 ? -13.684 -1.419 -0.712 1.00 88.75 81 ASN A O 1
ATOM 656 N N . MET A 1 82 ? -13.813 0.278 0.761 1.00 90.06 82 MET A N 1
ATOM 657 C CA . MET A 1 82 ? -12.792 1.087 0.093 1.00 90.06 82 MET A CA 1
ATOM 658 C C . MET A 1 82 ? -11.390 0.483 0.202 1.00 90.06 82 MET A C 1
ATOM 660 O O . MET A 1 82 ? -10.667 0.492 -0.796 1.00 90.06 82 MET A O 1
ATOM 664 N N . LEU A 1 83 ? -11.003 -0.088 1.354 1.00 90.50 83 LEU A N 1
ATOM 665 C CA . LEU A 1 83 ? -9.725 -0.806 1.455 1.00 90.50 83 LEU A CA 1
ATOM 666 C C . LEU A 1 83 ? -9.700 -2.039 0.541 1.00 90.50 83 LEU A C 1
ATOM 668 O O . LEU A 1 83 ? -8.686 -2.285 -0.103 1.00 90.50 83 LEU A O 1
ATOM 672 N N . ILE A 1 84 ? -10.799 -2.792 0.438 1.00 92.06 84 ILE A N 1
ATOM 673 C CA . ILE A 1 84 ? -10.893 -3.956 -0.459 1.00 92.06 84 ILE A CA 1
ATOM 674 C C . ILE A 1 84 ? -10.718 -3.520 -1.921 1.00 92.06 84 ILE A C 1
ATOM 676 O O . ILE A 1 84 ? -9.875 -4.077 -2.624 1.00 92.06 84 ILE A O 1
ATOM 680 N N . PHE A 1 85 ? -11.452 -2.496 -2.369 1.00 92.69 85 PHE A N 1
ATOM 681 C CA . PHE A 1 85 ? -11.344 -1.966 -3.733 1.00 92.69 85 PHE A CA 1
ATOM 682 C C . PHE A 1 85 ? -9.928 -1.460 -4.046 1.00 92.69 85 PHE A C 1
ATOM 684 O O . PHE A 1 85 ? -9.347 -1.808 -5.075 1.00 92.69 85 PHE A O 1
ATOM 691 N N . SER A 1 86 ? -9.344 -0.693 -3.123 1.00 93.19 86 SER A N 1
ATOM 692 C CA . SER A 1 86 ? -7.966 -0.205 -3.222 1.00 93.19 86 SER A CA 1
ATOM 693 C C . SER A 1 86 ? -6.954 -1.356 -3.277 1.00 93.19 86 SER A C 1
ATOM 695 O O . SER A 1 86 ? -6.089 -1.361 -4.148 1.00 93.19 86 SER A O 1
ATOM 697 N N . GLY A 1 87 ? -7.091 -2.372 -2.419 1.00 92.75 87 GLY A N 1
ATOM 698 C CA . GLY A 1 87 ? -6.202 -3.536 -2.373 1.00 92.75 87 GLY A CA 1
ATOM 699 C C . GLY A 1 87 ? -6.179 -4.338 -3.674 1.00 92.75 87 GLY A C 1
ATOM 700 O O . GLY A 1 87 ? -5.104 -4.723 -4.142 1.00 92.75 87 GLY A O 1
ATOM 701 N N . ILE A 1 88 ? -7.345 -4.534 -4.295 1.00 95.25 88 ILE A N 1
ATOM 702 C CA . ILE A 1 88 ? -7.457 -5.191 -5.606 1.00 95.25 88 ILE A CA 1
ATOM 703 C C . ILE A 1 88 ? -6.740 -4.356 -6.669 1.00 95.25 88 ILE A C 1
ATOM 705 O O . ILE A 1 88 ? -5.888 -4.880 -7.388 1.00 95.25 88 ILE A O 1
ATOM 709 N N . GLY A 1 89 ? -7.044 -3.056 -6.736 1.00 94.31 89 GLY A N 1
ATOM 710 C CA . GLY A 1 89 ? -6.449 -2.143 -7.711 1.00 94.31 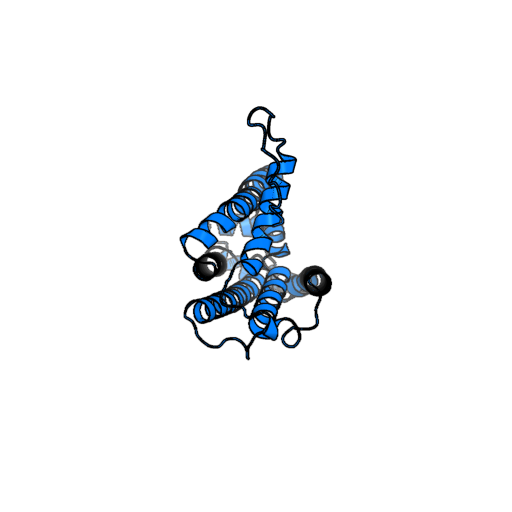89 GLY A CA 1
ATOM 711 C C . GLY A 1 89 ? -4.925 -2.095 -7.612 1.00 94.31 89 GLY A C 1
ATOM 712 O O . GLY A 1 89 ? -4.236 -2.324 -8.605 1.00 94.31 89 GLY A O 1
ATOM 713 N N . MET A 1 90 ? -4.396 -1.896 -6.404 1.00 94.69 90 MET A N 1
ATOM 714 C CA . MET A 1 90 ? -2.954 -1.891 -6.153 1.00 94.69 90 MET A CA 1
ATOM 715 C C . MET A 1 90 ? -2.293 -3.200 -6.581 1.00 94.69 90 MET A C 1
ATOM 717 O O . MET A 1 90 ? -1.260 -3.167 -7.241 1.00 94.69 90 MET A O 1
ATOM 721 N N . THR A 1 91 ? -2.892 -4.348 -6.252 1.00 95.25 91 THR A N 1
ATOM 722 C CA . THR A 1 91 ? -2.337 -5.658 -6.622 1.00 95.25 91 THR A CA 1
ATOM 723 C C . THR A 1 91 ? -2.268 -5.814 -8.141 1.00 95.25 91 THR A C 1
ATOM 725 O O . THR A 1 91 ? -1.223 -6.184 -8.671 1.00 95.25 91 THR A O 1
ATOM 728 N N . ILE A 1 92 ? -3.343 -5.478 -8.862 1.00 96.12 92 ILE A N 1
ATOM 729 C CA . ILE A 1 92 ? -3.396 -5.584 -10.328 1.00 96.12 92 ILE A CA 1
ATOM 730 C C . ILE A 1 92 ? -2.354 -4.672 -10.982 1.00 96.12 92 ILE A C 1
ATOM 732 O O . ILE A 1 92 ? -1.587 -5.121 -11.837 1.00 96.12 92 ILE A O 1
ATOM 736 N N . PHE A 1 93 ? -2.297 -3.403 -10.573 1.00 95.00 93 PHE A N 1
ATOM 737 C CA . PHE A 1 93 ? -1.351 -2.448 -11.144 1.00 95.00 93 PHE A CA 1
ATOM 738 C C . PHE A 1 93 ? 0.103 -2.808 -10.819 1.00 95.00 93 PHE A C 1
ATOM 740 O O . PHE A 1 93 ? 0.960 -2.698 -11.695 1.00 95.00 93 PHE A O 1
ATOM 747 N N . GLN A 1 94 ? 0.376 -3.319 -9.617 1.00 93.19 94 GLN A N 1
ATOM 748 C CA . GLN A 1 94 ? 1.717 -3.742 -9.218 1.00 93.19 94 GLN A CA 1
ATOM 749 C C . GLN A 1 94 ? 2.181 -5.001 -9.965 1.00 93.19 94 GLN A C 1
ATOM 751 O O . GLN A 1 94 ? 3.331 -5.062 -10.403 1.00 93.19 94 GLN A O 1
ATOM 756 N N . ILE A 1 95 ? 1.295 -5.985 -10.169 1.00 95.06 95 ILE A N 1
ATOM 757 C CA . ILE A 1 95 ? 1.584 -7.168 -10.999 1.00 95.06 95 ILE A CA 1
ATOM 758 C C . ILE A 1 95 ? 1.858 -6.742 -12.442 1.00 95.06 95 ILE A C 1
ATOM 760 O O . ILE A 1 95 ? 2.830 -7.201 -13.036 1.00 95.06 95 ILE A O 1
ATOM 764 N N . SER A 1 96 ? 1.040 -5.840 -12.992 1.00 94.12 96 SER A N 1
ATOM 765 C CA . SER A 1 96 ? 1.216 -5.310 -14.349 1.00 94.12 96 SER A CA 1
ATOM 766 C C . SER A 1 96 ? 2.567 -4.605 -14.522 1.00 94.12 96 SER A C 1
ATOM 768 O O . SER A 1 96 ? 3.267 -4.832 -15.511 1.00 94.12 96 SER A O 1
ATOM 770 N N . PHE A 1 97 ? 2.981 -3.813 -13.529 1.00 90.31 97 PHE A N 1
ATOM 771 C CA . PHE A 1 97 ? 4.283 -3.147 -13.527 1.00 90.31 97 PHE A CA 1
ATOM 772 C C . PHE A 1 97 ? 5.443 -4.153 -13.479 1.00 90.31 97 PHE A C 1
ATOM 774 O O . PHE A 1 97 ? 6.371 -4.067 -14.282 1.00 90.31 97 PHE A O 1
ATOM 781 N N . GLY A 1 98 ? 5.371 -5.154 -12.592 1.00 90.25 98 GLY A N 1
ATOM 782 C CA . GLY A 1 98 ? 6.372 -6.223 -12.507 1.00 90.25 98 GLY A CA 1
ATOM 783 C C . GLY A 1 98 ? 6.465 -7.069 -13.782 1.00 90.25 98 GLY A C 1
ATOM 784 O O . GLY A 1 98 ? 7.568 -7.387 -14.228 1.00 90.25 98 GLY A O 1
ATOM 785 N N . ALA A 1 99 ? 5.326 -7.369 -14.413 1.00 91.38 99 ALA A N 1
ATOM 786 C CA . ALA A 1 99 ? 5.257 -8.119 -15.666 1.00 91.38 99 ALA A CA 1
ATOM 787 C C . ALA A 1 99 ? 5.942 -7.384 -16.827 1.00 91.38 99 ALA A C 1
ATOM 789 O O . ALA A 1 99 ? 6.650 -8.015 -17.610 1.00 91.38 99 ALA A O 1
ATOM 790 N N . PHE A 1 100 ? 5.805 -6.057 -16.910 1.00 89.12 100 PHE A N 1
ATOM 791 C CA . PHE A 1 100 ? 6.514 -5.266 -17.918 1.00 89.12 100 PHE A CA 1
ATOM 792 C C . PHE A 1 100 ? 8.037 -5.406 -17.782 1.00 89.12 100 PHE A C 1
ATOM 794 O O . PHE A 1 100 ? 8.713 -5.745 -18.751 1.00 89.12 100 PHE A O 1
ATOM 801 N N . PHE A 1 101 ? 8.577 -5.211 -16.573 1.00 85.81 101 PHE A N 1
ATOM 802 C CA . PHE A 1 101 ? 10.019 -5.349 -16.322 1.00 85.81 101 PHE A CA 1
ATOM 803 C C . PHE A 1 101 ? 10.520 -6.787 -16.488 1.00 85.81 101 PHE A C 1
ATOM 805 O O . PHE A 1 101 ? 11.685 -7.002 -16.821 1.00 85.81 101 PHE A O 1
ATOM 812 N N . TYR A 1 102 ? 9.659 -7.780 -16.265 1.00 87.94 102 TYR A N 1
ATOM 813 C CA . TYR A 1 102 ? 9.982 -9.175 -16.545 1.00 87.94 102 TYR A CA 1
ATOM 814 C C . TYR A 1 102 ? 10.177 -9.413 -18.046 1.00 87.94 102 TYR A C 1
ATOM 816 O O . TYR A 1 102 ? 11.182 -10.012 -18.435 1.00 87.94 102 TYR A O 1
ATOM 824 N N . CYS A 1 103 ? 9.257 -8.916 -18.879 1.00 86.56 103 CYS A N 1
ATOM 825 C CA . CYS A 1 103 ? 9.355 -9.016 -20.336 1.00 86.56 103 CYS A CA 1
ATOM 826 C C . CYS A 1 103 ? 10.582 -8.267 -20.876 1.00 86.56 103 CYS A C 1
ATOM 828 O O . CYS A 1 103 ? 11.318 -8.813 -21.696 1.00 86.56 103 CYS A O 1
ATOM 830 N N . ASP A 1 104 ? 10.841 -7.064 -20.363 1.00 83.12 104 ASP A N 1
ATOM 831 C CA . ASP A 1 104 ? 12.005 -6.251 -20.730 1.00 83.12 104 ASP A CA 1
ATOM 832 C C . ASP A 1 104 ? 13.328 -6.996 -20.465 1.00 83.12 104 ASP A C 1
ATOM 834 O O . ASP A 1 104 ? 14.181 -7.128 -21.342 1.00 83.12 104 ASP A O 1
ATOM 838 N N . ASN A 1 105 ? 13.453 -7.614 -19.286 1.00 82.62 105 ASN A N 1
ATOM 839 C CA . ASN A 1 105 ? 14.657 -8.350 -18.897 1.00 82.62 105 ASN A CA 1
ATOM 840 C C . ASN A 1 105 ? 14.860 -9.676 -19.665 1.00 82.62 105 ASN A C 1
ATOM 842 O O . ASN A 1 105 ? 15.981 -10.175 -19.747 1.00 82.62 105 ASN A O 1
ATOM 846 N N . HIS A 1 106 ? 13.799 -10.258 -20.235 1.00 83.62 106 HIS A N 1
ATOM 847 C CA . HIS A 1 106 ? 13.879 -11.485 -21.046 1.00 83.62 106 HIS A CA 1
ATOM 848 C C . HIS A 1 106 ? 14.097 -11.208 -22.544 1.00 83.62 106 HIS A C 1
ATOM 850 O O . HIS A 1 106 ? 14.121 -12.147 -23.339 1.00 83.62 106 HIS A O 1
ATOM 856 N N . GLY A 1 107 ? 14.301 -9.944 -22.932 1.00 79.38 107 GLY A N 1
ATOM 857 C CA . GLY A 1 107 ? 14.632 -9.563 -24.306 1.00 79.38 107 GLY A CA 1
ATOM 858 C C . GLY A 1 107 ? 13.435 -9.513 -25.256 1.00 79.38 107 GLY A C 1
ATOM 859 O O . GLY A 1 107 ? 13.626 -9.600 -26.469 1.00 79.38 107 GLY A O 1
ATOM 860 N N . TYR A 1 108 ? 12.214 -9.384 -24.729 1.00 83.19 108 TYR A N 1
ATOM 861 C CA . TYR A 1 108 ? 11.049 -9.053 -25.549 1.00 83.19 108 TYR A CA 1
ATOM 862 C C . TYR A 1 108 ? 11.109 -7.578 -25.967 1.00 83.19 108 TYR A C 1
ATOM 864 O O . TYR A 1 108 ? 11.529 -6.728 -25.187 1.00 83.19 108 TYR A O 1
ATOM 872 N N . ASP A 1 109 ? 10.666 -7.261 -27.186 1.00 79.50 109 ASP A N 1
ATOM 873 C CA . ASP A 1 109 ? 10.622 -5.878 -27.666 1.00 79.50 109 ASP A CA 1
ATOM 874 C C . ASP A 1 109 ? 9.492 -5.094 -26.972 1.00 79.50 109 ASP A C 1
ATOM 876 O O . ASP A 1 109 ? 8.318 -5.159 -27.342 1.00 79.50 109 ASP A O 1
ATOM 880 N N . THR A 1 110 ? 9.855 -4.371 -25.915 1.00 78.81 110 THR A N 1
ATOM 881 C CA . THR A 1 110 ? 8.975 -3.520 -25.099 1.00 78.81 110 THR A CA 1
ATOM 882 C C . THR A 1 110 ? 8.910 -2.077 -25.607 1.00 78.81 110 THR A C 1
ATOM 884 O O . THR A 1 110 ? 8.177 -1.260 -25.039 1.00 78.81 110 THR A O 1
ATOM 887 N N . SER A 1 111 ? 9.620 -1.744 -26.693 1.00 75.69 111 SER A N 1
ATOM 888 C CA . SER A 1 111 ? 9.769 -0.368 -27.189 1.00 75.69 111 SER A CA 1
ATOM 889 C C . SER A 1 111 ? 8.436 0.287 -27.576 1.00 75.69 111 SER A C 1
ATOM 891 O O . SER A 1 111 ? 8.228 1.479 -27.335 1.00 75.69 111 SER A O 1
ATOM 893 N N . ALA A 1 112 ? 7.486 -0.499 -28.089 1.00 78.69 112 ALA A N 1
ATOM 894 C CA . ALA A 1 112 ? 6.141 -0.041 -28.438 1.00 78.69 112 ALA A CA 1
ATOM 895 C C . ALA A 1 112 ? 5.268 0.314 -27.214 1.00 78.69 112 ALA A C 1
ATOM 897 O O . ALA A 1 112 ? 4.311 1.081 -27.336 1.00 78.69 112 ALA A O 1
ATOM 898 N N . TYR A 1 113 ? 5.598 -0.204 -26.027 1.00 79.88 113 TYR A N 1
ATOM 899 C CA . TYR A 1 113 ? 4.788 -0.100 -24.806 1.00 79.88 113 TYR A CA 1
ATOM 900 C C . TYR A 1 113 ? 5.416 0.804 -23.738 1.00 79.88 113 TYR A C 1
ATOM 902 O O . TYR A 1 113 ? 5.131 0.662 -22.551 1.00 79.88 113 TYR A O 1
ATOM 910 N N . TRP A 1 114 ? 6.231 1.780 -24.138 1.00 76.31 114 TRP A N 1
ATOM 911 C CA . TRP A 1 114 ? 6.938 2.696 -23.231 1.00 76.31 114 TRP A CA 1
ATOM 912 C C . TRP A 1 114 ? 6.044 3.444 -22.223 1.00 76.31 114 TRP A C 1
ATOM 914 O O . TRP A 1 114 ? 6.514 3.856 -21.164 1.00 76.31 114 TRP A O 1
ATOM 924 N N . TRP A 1 115 ? 4.761 3.656 -22.536 1.00 79.50 115 TRP A N 1
ATOM 925 C CA . TRP A 1 115 ? 3.803 4.365 -21.675 1.00 79.50 115 TRP A CA 1
ATOM 926 C C . TRP A 1 115 ? 3.208 3.463 -20.588 1.00 79.50 115 TRP A C 1
ATOM 928 O O . TRP A 1 115 ? 2.678 3.956 -19.590 1.00 79.50 115 TRP A O 1
ATOM 938 N N . TRP A 1 116 ? 3.301 2.145 -20.769 1.00 86.06 116 TRP A N 1
ATOM 939 C CA . TRP A 1 116 ? 2.680 1.149 -19.905 1.00 86.06 116 TRP A CA 1
ATOM 940 C C . TRP A 1 116 ? 3.185 1.201 -18.458 1.00 86.06 116 TRP A C 1
ATOM 942 O O . TRP A 1 116 ? 2.348 1.260 -17.555 1.00 86.06 116 TRP A O 1
ATOM 952 N N . PRO A 1 117 ? 4.508 1.273 -18.189 1.00 85.06 117 PRO A N 1
ATOM 953 C CA . PRO A 1 117 ? 5.019 1.320 -16.820 1.00 85.06 117 PRO A CA 1
ATOM 954 C C . PRO A 1 117 ? 4.517 2.554 -16.073 1.00 85.06 117 PRO A C 1
ATOM 956 O O . PRO A 1 117 ? 4.108 2.464 -14.914 1.00 85.06 117 PRO A O 1
ATOM 959 N N . LEU A 1 118 ? 4.486 3.701 -16.762 1.00 82.94 118 LEU A N 1
ATOM 960 C CA . LEU A 1 118 ? 3.979 4.956 -16.219 1.00 82.94 118 LEU A CA 1
ATOM 961 C C . LEU A 1 118 ? 2.486 4.851 -15.892 1.00 82.94 118 LEU A C 1
ATOM 963 O O . LEU A 1 118 ? 2.071 5.243 -14.804 1.00 82.94 118 LEU A O 1
ATOM 967 N N . PHE A 1 119 ? 1.693 4.276 -16.797 1.00 87.69 119 PHE A N 1
ATOM 968 C CA . PHE A 1 119 ? 0.266 4.052 -16.576 1.00 87.69 119 PHE A CA 1
ATOM 969 C C . PHE A 1 119 ? 0.008 3.151 -15.362 1.00 87.69 119 PHE A C 1
ATOM 971 O O . PHE A 1 119 ? -0.781 3.514 -14.489 1.00 87.69 119 PHE A O 1
ATOM 978 N N . SER A 1 120 ? 0.707 2.016 -15.254 1.00 90.50 120 SER A N 1
ATOM 979 C CA . SER A 1 120 ? 0.565 1.122 -14.099 1.00 90.50 120 SER A CA 1
ATOM 980 C C . SER A 1 120 ? 0.999 1.777 -12.787 1.00 90.50 120 SER A C 1
ATOM 982 O O . SER A 1 120 ? 0.317 1.618 -11.778 1.00 90.50 120 SER A O 1
ATOM 984 N N . LEU A 1 121 ? 2.072 2.574 -12.795 1.00 87.19 121 LEU A N 1
ATOM 985 C CA . LEU A 1 121 ? 2.538 3.284 -11.605 1.00 87.19 121 LEU A CA 1
ATOM 986 C C . LEU A 1 121 ? 1.518 4.336 -11.145 1.00 87.19 121 LEU A C 1
ATOM 988 O O . LEU A 1 121 ? 1.191 4.408 -9.962 1.00 87.19 121 LEU A O 1
ATOM 992 N N . VAL A 1 122 ? 0.978 5.128 -12.073 1.00 87.19 122 VAL A N 1
ATOM 993 C CA . VAL A 1 122 ? -0.051 6.133 -11.765 1.00 87.19 122 VAL A CA 1
ATOM 994 C C . VAL A 1 122 ? -1.334 5.463 -11.264 1.00 87.19 122 VAL A C 1
ATOM 996 O O . VAL A 1 122 ? -1.901 5.910 -10.267 1.00 87.19 122 VAL A O 1
ATOM 999 N N . GLY A 1 123 ? -1.763 4.361 -11.885 1.00 90.00 123 GLY A N 1
ATOM 1000 C CA . GLY A 1 123 ? -2.910 3.571 -11.425 1.00 90.00 123 GLY A CA 1
ATOM 1001 C C . GLY A 1 123 ? -2.719 3.013 -10.010 1.00 90.00 123 GLY A C 1
ATOM 1002 O O . GLY A 1 123 ? -3.621 3.119 -9.171 1.00 90.00 123 GLY A O 1
ATOM 1003 N N . TYR A 1 124 ? -1.525 2.497 -9.705 1.00 91.38 124 TYR A N 1
ATOM 1004 C CA . TYR A 1 124 ? -1.154 2.074 -8.353 1.00 91.38 124 TYR A CA 1
ATOM 1005 C C . TYR A 1 124 ? -1.254 3.235 -7.355 1.00 91.38 124 TYR A C 1
ATOM 1007 O O . TYR A 1 124 ? -1.889 3.097 -6.313 1.00 91.38 124 TYR A O 1
ATOM 1015 N N . ILE A 1 125 ? -0.699 4.405 -7.684 1.00 88.25 125 ILE A N 1
ATOM 10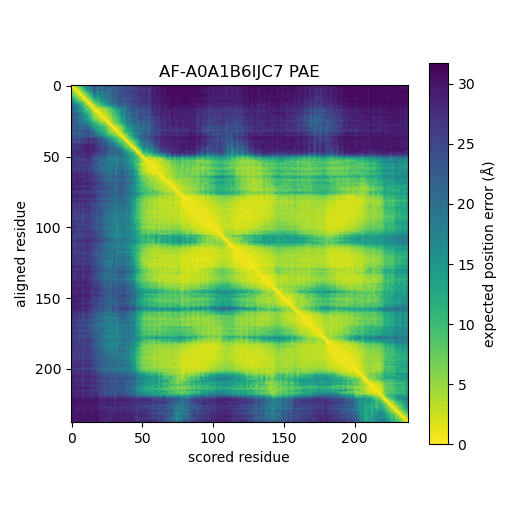16 C CA . ILE A 1 125 ? -0.717 5.577 -6.797 1.00 88.25 125 ILE A CA 1
ATOM 1017 C C . ILE A 1 125 ? -2.145 6.052 -6.535 1.00 88.25 125 ILE A C 1
ATOM 1019 O O . ILE A 1 125 ? -2.500 6.281 -5.384 1.00 88.25 125 ILE A O 1
ATOM 1023 N N . ILE A 1 126 ? -2.985 6.164 -7.567 1.00 89.06 126 ILE A N 1
ATOM 1024 C CA . ILE A 1 126 ? -4.379 6.602 -7.408 1.00 89.06 126 ILE A CA 1
ATOM 1025 C C . ILE A 1 126 ? -5.139 5.630 -6.501 1.00 89.06 126 ILE A C 1
ATOM 1027 O O . ILE A 1 126 ? -5.797 6.051 -5.549 1.00 89.06 126 ILE A O 1
ATOM 1031 N N . THR A 1 127 ? -5.027 4.326 -6.762 1.00 91.00 127 THR A N 1
ATOM 1032 C CA . THR A 1 127 ? -5.719 3.308 -5.958 1.00 91.00 127 THR A CA 1
ATOM 1033 C C . THR A 1 127 ? -5.206 3.267 -4.521 1.00 91.00 127 THR A C 1
ATOM 1035 O O . THR A 1 127 ? -6.022 3.175 -3.601 1.00 91.00 127 THR A O 1
ATOM 1038 N N . TYR A 1 128 ? -3.899 3.417 -4.300 1.00 89.50 128 TYR A N 1
ATOM 1039 C CA . TYR A 1 128 ? -3.298 3.541 -2.971 1.00 89.50 128 TYR A CA 1
ATOM 1040 C C . TYR A 1 128 ? -3.809 4.784 -2.235 1.00 89.50 128 TYR A C 1
ATOM 1042 O O . TYR A 1 128 ? -4.318 4.683 -1.118 1.00 89.50 128 TYR A O 1
ATOM 1050 N N . SER A 1 129 ? -3.737 5.951 -2.873 1.00 87.94 129 SER A N 1
ATOM 1051 C CA . SER A 1 129 ? -4.118 7.234 -2.282 1.00 87.94 129 SER A CA 1
ATOM 1052 C C . SER A 1 129 ? -5.595 7.302 -1.903 1.00 87.94 129 SER A C 1
ATOM 1054 O O . SER A 1 129 ? -5.929 7.987 -0.940 1.00 87.94 129 SER A O 1
ATOM 1056 N N . VAL A 1 130 ? -6.464 6.577 -2.615 1.00 87.75 130 VAL A N 1
ATOM 1057 C CA . VAL A 1 130 ? -7.901 6.522 -2.318 1.00 87.75 130 VAL A CA 1
ATOM 1058 C C . VAL A 1 130 ? -8.229 5.619 -1.112 1.00 87.75 130 VAL A C 1
ATOM 1060 O O . VAL A 1 130 ? -9.244 5.839 -0.449 1.00 87.75 130 VAL A O 1
ATOM 1063 N N . GLY A 1 131 ? -7.390 4.629 -0.790 1.00 87.88 131 GLY A N 1
ATOM 1064 C CA . GLY A 1 131 ? -7.675 3.641 0.258 1.00 87.88 131 GLY A CA 1
ATOM 1065 C C . GLY A 1 131 ? -6.542 3.464 1.262 1.00 87.88 131 GLY A C 1
ATOM 1066 O O . GLY A 1 131 ? -6.566 4.047 2.343 1.00 87.88 131 GLY A O 1
ATOM 1067 N N . PHE A 1 132 ? -5.554 2.635 0.928 1.00 86.38 132 PHE A N 1
ATOM 1068 C CA . PHE A 1 132 ? -4.473 2.267 1.853 1.00 86.38 132 PHE A CA 1
ATOM 1069 C C . PHE A 1 132 ? -3.581 3.429 2.316 1.00 86.38 132 PHE A C 1
ATOM 1071 O O . PHE A 1 132 ? -2.898 3.284 3.324 1.00 86.38 132 PHE A O 1
ATOM 1078 N N . GLY A 1 133 ? -3.607 4.578 1.638 1.00 85.31 133 GLY A N 1
ATOM 1079 C CA . GLY A 1 133 ? -2.925 5.791 2.084 1.00 85.31 133 GLY A CA 1
ATOM 1080 C C . GLY A 1 133 ? -3.502 6.341 3.396 1.00 85.31 133 GLY A C 1
ATOM 1081 O O . GLY A 1 133 ? -2.816 6.304 4.414 1.00 85.31 133 GLY A O 1
ATOM 1082 N N . PRO A 1 134 ? -4.739 6.870 3.407 1.00 84.31 134 PRO A N 1
ATOM 1083 C CA . PRO A 1 134 ? -5.311 7.488 4.607 1.00 84.31 134 PRO A CA 1
ATOM 1084 C C . PRO A 1 134 ? -6.067 6.512 5.523 1.00 84.31 134 PRO A C 1
ATOM 1086 O O . PRO A 1 134 ? -6.086 6.700 6.740 1.00 84.31 134 PRO A O 1
ATOM 1089 N N . LEU A 1 135 ? -6.702 5.473 4.972 1.00 87.25 135 LEU A N 1
ATOM 1090 C CA . LEU A 1 135 ? -7.714 4.709 5.708 1.00 87.25 135 LEU A CA 1
ATOM 1091 C C . LEU A 1 135 ? -7.175 3.828 6.841 1.00 87.25 135 LEU A C 1
ATOM 1093 O O . LEU A 1 135 ? -7.842 3.768 7.871 1.00 87.25 135 LEU A O 1
ATOM 1097 N N . PRO A 1 136 ? -5.995 3.184 6.749 1.00 86.31 136 PRO A N 1
ATOM 1098 C CA . PRO A 1 136 ? -5.443 2.433 7.878 1.00 86.31 136 PRO A CA 1
ATOM 1099 C C . PRO A 1 136 ? -5.214 3.300 9.125 1.00 86.31 136 PRO A C 1
ATOM 1101 O O . PRO A 1 136 ? -5.437 2.841 10.246 1.00 86.31 136 PRO A O 1
ATOM 1104 N N . PHE A 1 137 ? -4.840 4.573 8.944 1.00 84.25 137 PHE A N 1
ATOM 1105 C CA . PHE A 1 137 ? -4.705 5.526 10.049 1.00 84.25 137 PHE A CA 1
ATOM 1106 C C . PHE A 1 137 ? -6.066 5.887 10.655 1.00 84.25 137 PHE A C 1
ATOM 1108 O O . PHE A 1 137 ? -6.186 6.002 11.875 1.00 84.25 137 PHE A O 1
ATOM 1115 N N . THR A 1 138 ? -7.108 6.004 9.827 1.00 85.25 138 THR A N 1
ATOM 1116 C CA . THR A 1 138 ? -8.489 6.193 10.294 1.00 85.25 138 THR A CA 1
ATOM 1117 C C . THR A 1 138 ? -8.992 4.978 11.073 1.00 85.25 138 THR A C 1
ATOM 1119 O O . THR A 1 138 ? -9.479 5.145 12.187 1.00 85.25 138 THR A O 1
ATOM 1122 N N . VAL A 1 139 ? -8.790 3.760 10.559 1.00 84.25 139 VAL A N 1
ATOM 1123 C CA . VAL A 1 139 ? -9.156 2.500 11.236 1.00 84.25 139 VAL A CA 1
ATOM 1124 C C . VAL A 1 139 ? -8.474 2.391 12.596 1.00 84.25 139 VAL A C 1
ATOM 1126 O O . VAL A 1 139 ? -9.119 2.079 13.592 1.00 84.25 139 VAL A O 1
ATOM 1129 N N . MET A 1 140 ? -7.176 2.695 12.670 1.00 82.25 140 MET A N 1
ATOM 1130 C CA . MET A 1 140 ? -6.448 2.749 13.941 1.00 82.25 140 MET A CA 1
ATOM 1131 C C . MET A 1 140 ? -7.092 3.752 14.909 1.00 82.25 140 MET A C 1
ATOM 1133 O O . MET A 1 140 ? -7.136 3.535 16.118 1.00 82.25 140 MET A O 1
ATOM 1137 N N . GLY A 1 141 ? -7.630 4.849 14.381 1.00 81.94 141 GLY A N 1
ATOM 1138 C CA . GLY A 1 141 ? -8.366 5.833 15.154 1.00 81.94 141 GLY A CA 1
ATOM 1139 C C . GLY A 1 141 ? -9.709 5.345 15.703 1.00 81.94 141 GLY A C 1
ATOM 1140 O O . GLY A 1 141 ? -10.088 5.805 16.782 1.00 81.94 141 GLY A O 1
ATOM 1141 N N . GLU A 1 142 ? -10.392 4.455 14.986 1.00 81.31 142 GLU A N 1
ATOM 1142 C CA . GLU A 1 142 ? -11.727 3.936 15.313 1.00 81.31 142 GLU A CA 1
ATOM 1143 C C . GLU A 1 142 ? -11.698 2.654 16.153 1.00 81.31 142 GLU A C 1
ATOM 1145 O O . GLU A 1 142 ? -12.623 2.419 16.920 1.00 81.31 142 GLU A O 1
ATOM 1150 N N . MET A 1 143 ? -10.655 1.825 16.039 1.00 79.88 143 MET A N 1
ATOM 1151 C CA . MET A 1 143 ? -10.600 0.534 16.742 1.00 79.88 143 MET A CA 1
ATOM 1152 C C . MET A 1 143 ? -10.077 0.619 18.180 1.00 79.88 143 MET A C 1
ATOM 1154 O O . MET A 1 143 ? -10.328 -0.289 18.971 1.00 79.88 143 MET A O 1
ATOM 1158 N N . PHE A 1 144 ? -9.328 1.669 18.535 1.00 79.75 144 PHE A N 1
ATOM 1159 C CA . PHE A 1 144 ? -8.690 1.766 19.849 1.00 79.75 144 PHE A CA 1
ATOM 1160 C C . PHE A 1 144 ? -9.398 2.757 20.783 1.00 79.75 144 PHE A C 1
ATOM 1162 O O . PHE A 1 144 ? -9.622 3.909 20.397 1.00 79.75 144 PHE A O 1
ATOM 1169 N N . PRO A 1 145 ? -9.666 2.368 22.046 1.00 77.56 145 PRO A N 1
ATOM 1170 C CA . PRO A 1 145 ? -10.165 3.288 23.051 1.00 77.56 145 PRO A CA 1
ATOM 1171 C C . PRO A 1 145 ? -9.125 4.351 23.407 1.00 77.56 145 PRO A C 1
ATOM 1173 O O . PRO A 1 145 ? -7.912 4.139 23.320 1.00 77.56 145 PRO A O 1
ATOM 1176 N N . SER A 1 146 ? -9.614 5.534 23.786 1.00 78.31 146 SER A N 1
ATOM 1177 C CA . SER A 1 146 ? -8.814 6.753 23.974 1.00 78.31 146 SER A CA 1
ATOM 1178 C C . SER A 1 146 ? -7.666 6.590 24.976 1.00 78.31 146 SER A C 1
ATOM 1180 O O . SER A 1 146 ? -6.633 7.239 24.827 1.00 78.31 146 SER A O 1
ATOM 1182 N N . ASN A 1 147 ? -7.812 5.685 25.945 1.00 79.12 147 ASN A N 1
ATOM 1183 C CA . ASN A 1 147 ? -6.814 5.370 26.965 1.00 79.12 147 ASN A CA 1
ATOM 1184 C C . ASN A 1 147 ? -5.575 4.627 26.429 1.00 79.12 147 ASN A C 1
ATOM 1186 O O . ASN A 1 147 ? -4.485 4.834 26.954 1.00 79.12 147 ASN A O 1
ATOM 1190 N N . ILE A 1 148 ? -5.709 3.785 25.396 1.00 82.75 148 ILE A N 1
ATOM 1191 C CA . ILE A 1 148 ? -4.587 3.019 24.812 1.00 82.75 148 ILE A CA 1
ATOM 1192 C C . ILE A 1 148 ? -4.199 3.488 23.412 1.00 82.75 148 ILE A C 1
ATOM 1194 O O . ILE A 1 148 ? -3.139 3.115 22.912 1.00 82.75 148 ILE A O 1
ATOM 1198 N N . LYS A 1 149 ? -5.023 4.328 22.780 1.00 81.25 149 LYS A N 1
ATOM 1199 C CA . LYS A 1 149 ? -4.816 4.828 21.416 1.00 81.25 149 LYS A CA 1
ATOM 1200 C C . LYS A 1 149 ? -3.454 5.494 21.222 1.00 81.25 149 LYS A C 1
ATOM 1202 O O . LYS A 1 149 ? -2.822 5.286 20.189 1.00 81.25 149 LYS A O 1
ATOM 1207 N N . GLY A 1 150 ? -2.966 6.243 22.213 1.00 80.81 150 GLY A N 1
ATOM 1208 C CA . GLY A 1 150 ? -1.634 6.859 22.161 1.00 80.81 150 GLY A CA 1
ATOM 1209 C C . GLY A 1 150 ? -0.505 5.826 22.082 1.00 80.81 150 GLY A C 1
ATOM 1210 O O . GLY A 1 150 ? 0.370 5.926 21.228 1.00 80.81 150 GLY A O 1
ATOM 1211 N N . LEU A 1 151 ? -0.562 4.780 22.911 1.00 82.75 151 LEU A N 1
ATOM 1212 C CA . LEU A 1 151 ? 0.444 3.716 22.913 1.00 82.75 151 LEU A CA 1
ATOM 1213 C C . LEU A 1 151 ? 0.332 2.827 21.663 1.00 82.75 151 LEU A C 1
ATOM 1215 O O . LEU A 1 151 ? 1.335 2.534 21.017 1.00 82.75 151 LEU A O 1
ATOM 1219 N N . ALA A 1 152 ? -0.890 2.445 21.286 1.00 80.44 152 ALA A N 1
ATOM 1220 C CA . ALA A 1 152 ? -1.157 1.622 20.110 1.00 80.44 152 ALA A CA 1
ATOM 1221 C C . ALA A 1 152 ? -0.719 2.318 18.811 1.00 80.44 152 ALA A C 1
ATOM 1223 O O . ALA A 1 152 ? -0.091 1.692 17.954 1.00 80.44 152 ALA A O 1
ATOM 1224 N N . SER A 1 153 ? -0.984 3.621 18.681 1.00 79.81 153 SER A N 1
ATOM 1225 C CA . SER A 1 153 ? -0.537 4.403 17.524 1.00 79.81 153 SER A CA 1
ATOM 1226 C C . SER A 1 153 ? 0.972 4.605 17.493 1.00 79.81 153 SER A C 1
ATOM 1228 O O . SER A 1 153 ? 1.551 4.513 16.412 1.00 79.81 153 SER A O 1
ATOM 1230 N N . ALA A 1 154 ? 1.627 4.795 18.641 1.00 81.06 154 ALA A N 1
ATOM 1231 C CA . ALA A 1 154 ? 3.082 4.892 18.713 1.00 81.06 154 ALA A CA 1
ATOM 1232 C C . ALA A 1 154 ? 3.772 3.592 18.261 1.00 81.06 154 ALA A C 1
ATOM 1234 O O . ALA A 1 154 ? 4.711 3.644 17.465 1.00 81.06 154 ALA A O 1
ATOM 1235 N N . ILE A 1 155 ? 3.276 2.431 18.705 1.00 81.00 155 ILE A N 1
ATOM 1236 C CA . ILE A 1 155 ? 3.825 1.116 18.332 1.00 81.00 155 ILE A CA 1
ATOM 1237 C C . ILE A 1 155 ? 3.521 0.780 16.867 1.00 81.00 155 ILE A C 1
ATOM 1239 O O . ILE A 1 155 ? 4.383 0.271 16.156 1.00 81.00 155 ILE A O 1
ATOM 1243 N N . THR A 1 156 ? 2.311 1.076 16.389 1.00 77.94 156 THR A N 1
ATOM 1244 C CA . THR A 1 156 ? 1.916 0.737 15.013 1.00 77.94 156 THR A CA 1
ATOM 1245 C C . THR A 1 156 ? 2.551 1.689 14.002 1.00 77.94 156 THR A C 1
ATOM 1247 O O . THR A 1 156 ? 3.105 1.262 12.997 1.00 77.94 156 THR A O 1
ATOM 1250 N N . THR A 1 157 ? 2.520 2.994 14.262 1.00 74.38 157 THR A N 1
ATOM 1251 C CA . THR A 1 157 ? 2.996 3.987 13.292 1.00 74.38 157 THR A CA 1
ATOM 1252 C C . THR A 1 157 ? 4.516 4.066 13.294 1.00 74.38 157 THR A C 1
ATOM 1254 O O . THR A 1 157 ? 5.109 4.061 12.224 1.00 74.38 157 THR A O 1
ATOM 1257 N N . GLY A 1 158 ? 5.160 4.100 14.467 1.00 70.44 158 GLY A N 1
ATOM 1258 C CA . GLY A 1 158 ? 6.608 4.293 14.593 1.00 70.44 158 GLY A CA 1
ATOM 1259 C C . GLY A 1 158 ? 7.424 3.165 13.946 1.00 70.44 158 GLY A C 1
ATOM 1260 O O . GLY A 1 158 ? 7.927 3.329 12.834 1.00 70.44 158 GLY A O 1
ATOM 1261 N N . PRO A 1 159 ? 7.585 2.013 14.614 1.00 67.25 159 PRO A N 1
ATOM 1262 C CA . PRO A 1 159 ? 8.410 0.923 14.104 1.00 67.25 159 PRO A CA 1
ATOM 1263 C C . PRO A 1 159 ? 7.742 0.084 13.000 1.00 67.25 159 PRO A C 1
ATOM 1265 O O . PRO A 1 159 ? 8.452 -0.497 12.186 1.00 67.25 159 PRO A O 1
ATOM 1268 N N . ALA A 1 160 ? 6.411 -0.001 12.902 1.00 71.06 160 ALA A N 1
ATOM 1269 C CA . ALA A 1 160 ? 5.823 -0.811 11.830 1.00 71.06 160 ALA A CA 1
ATOM 1270 C C . ALA A 1 160 ? 5.756 -0.049 10.497 1.00 71.06 160 ALA A C 1
ATOM 1272 O O . ALA A 1 160 ? 6.166 -0.593 9.485 1.00 71.06 160 ALA A O 1
ATOM 1273 N N . CYS A 1 161 ? 5.324 1.214 10.443 1.00 78.44 161 CYS A N 1
ATOM 1274 C CA . CYS A 1 161 ? 5.241 1.913 9.151 1.00 78.44 161 CYS A CA 1
ATOM 1275 C C . CYS A 1 161 ? 6.589 2.501 8.709 1.00 78.44 161 CYS A C 1
ATOM 1277 O O . CYS A 1 161 ? 7.061 2.223 7.605 1.00 78.44 161 CYS A O 1
ATOM 1279 N N . TRP A 1 162 ? 7.230 3.304 9.564 1.00 81.50 162 TRP A N 1
ATOM 1280 C CA . TRP A 1 162 ? 8.428 4.052 9.163 1.00 81.50 162 TRP A CA 1
ATOM 1281 C C . TRP A 1 162 ? 9.674 3.177 9.091 1.00 81.50 162 TRP A C 1
ATOM 1283 O O . TRP A 1 162 ? 10.448 3.291 8.141 1.00 81.50 162 TRP A O 1
ATOM 1293 N N . PHE A 1 163 ? 9.869 2.278 10.058 1.00 83.56 163 PHE A N 1
ATOM 1294 C CA . PHE A 1 163 ? 11.049 1.414 10.055 1.00 83.56 163 PHE A CA 1
ATOM 1295 C C . PHE A 1 163 ? 10.970 0.325 8.973 1.00 83.56 163 PHE A C 1
ATOM 1297 O O . PHE A 1 163 ? 11.972 0.111 8.294 1.00 83.56 16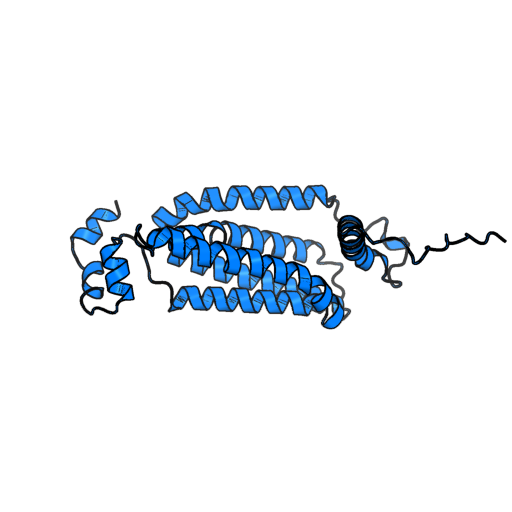3 PHE A O 1
ATOM 1304 N N . LEU A 1 164 ? 9.800 -0.272 8.691 1.00 82.56 164 LEU A N 1
ATOM 1305 C CA . LEU A 1 164 ? 9.660 -1.137 7.506 1.00 82.56 164 LEU A CA 1
ATOM 1306 C C . LEU A 1 164 ? 9.914 -0.365 6.205 1.00 82.56 164 LEU A C 1
ATOM 1308 O O . LEU A 1 164 ? 10.620 -0.879 5.342 1.00 82.56 164 LEU A O 1
ATOM 1312 N N . GLY A 1 165 ? 9.417 0.871 6.072 1.00 83.19 165 GLY A N 1
ATOM 1313 C CA . GLY A 1 165 ? 9.703 1.718 4.906 1.00 83.19 165 GLY A CA 1
ATOM 1314 C C . GLY A 1 165 ? 11.198 2.021 4.732 1.00 83.19 165 GLY A C 1
ATOM 1315 O O . GLY A 1 165 ? 11.720 1.987 3.613 1.00 83.19 165 GLY A O 1
ATOM 1316 N N . PHE A 1 166 ? 11.912 2.247 5.838 1.00 84.69 166 PHE A N 1
ATOM 1317 C CA . PHE A 1 166 ? 13.364 2.414 5.834 1.00 84.69 166 PHE A CA 1
ATOM 1318 C C . PHE A 1 166 ? 14.088 1.138 5.391 1.00 84.69 166 PHE A C 1
ATOM 1320 O O . PHE A 1 166 ? 14.921 1.203 4.486 1.00 84.69 166 PHE A O 1
ATOM 1327 N N . LEU A 1 167 ? 13.746 -0.021 5.966 1.00 85.88 167 LEU A N 1
ATOM 1328 C CA . LEU A 1 167 ? 14.327 -1.306 5.561 1.00 85.88 167 LEU A CA 1
ATOM 1329 C C . LEU A 1 167 ? 14.063 -1.594 4.082 1.00 85.88 167 LEU A C 1
ATOM 1331 O O . LEU A 1 167 ? 14.975 -1.999 3.365 1.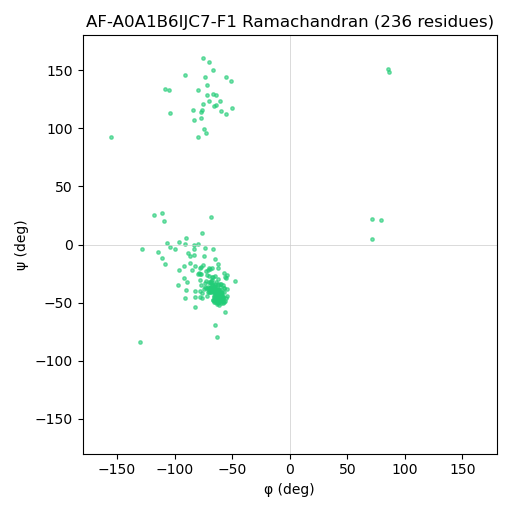00 85.88 167 LEU A O 1
ATOM 1335 N N . LEU A 1 168 ? 12.841 -1.334 3.611 1.00 84.50 168 LEU A N 1
ATOM 1336 C CA . LEU A 1 168 ? 12.468 -1.505 2.212 1.00 84.50 168 LEU A CA 1
ATOM 1337 C C . LEU A 1 168 ? 13.377 -0.677 1.304 1.00 84.50 168 LEU A C 1
ATOM 1339 O O . LEU A 1 168 ? 13.947 -1.206 0.358 1.00 84.50 168 LEU A O 1
ATOM 1343 N N . THR A 1 169 ? 13.557 0.604 1.626 1.00 82.38 169 THR A N 1
ATOM 1344 C CA . THR A 1 169 ? 14.388 1.531 0.845 1.00 82.38 169 THR A CA 1
ATOM 1345 C C . THR A 1 169 ? 15.863 1.131 0.875 1.00 82.38 169 THR A C 1
ATOM 1347 O O . THR A 1 169 ? 16.546 1.209 -0.146 1.00 82.38 169 THR A O 1
ATOM 1350 N N . LEU A 1 170 ? 16.351 0.664 2.027 1.00 86.44 170 LEU A N 1
ATOM 1351 C CA . LEU A 1 170 ? 17.734 0.234 2.208 1.00 86.44 170 LEU A CA 1
ATOM 1352 C C . LEU A 1 170 ? 18.056 -1.017 1.380 1.00 86.44 170 LEU A C 1
ATOM 1354 O O . LEU A 1 170 ? 19.065 -1.037 0.677 1.00 86.44 170 LEU A O 1
ATOM 1358 N N . TYR A 1 171 ? 17.193 -2.034 1.441 1.00 84.44 171 TYR A N 1
ATOM 1359 C CA . TYR A 1 171 ? 17.412 -3.317 0.769 1.00 84.44 171 TYR A CA 1
ATOM 1360 C C . TYR A 1 171 ? 16.932 -3.346 -0.682 1.00 84.44 171 TYR A C 1
ATOM 1362 O O . TYR A 1 171 ? 17.345 -4.230 -1.428 1.00 84.44 171 TYR A O 1
ATOM 1370 N N . PHE A 1 172 ? 16.095 -2.400 -1.121 1.00 80.69 172 PHE A N 1
ATOM 1371 C CA . PHE A 1 172 ? 15.560 -2.388 -2.486 1.00 80.69 172 PHE A CA 1
ATOM 1372 C C . PHE A 1 172 ? 16.664 -2.428 -3.546 1.00 80.69 172 PHE A C 1
ATOM 1374 O O . PHE A 1 172 ? 16.573 -3.189 -4.508 1.00 80.69 172 PHE A O 1
ATOM 1381 N N . ASN A 1 173 ? 17.726 -1.638 -3.363 1.00 80.00 173 ASN A N 1
ATOM 1382 C CA . ASN A 1 173 ? 18.829 -1.600 -4.319 1.00 80.00 173 ASN A CA 1
ATOM 1383 C C . ASN A 1 173 ? 19.601 -2.930 -4.345 1.00 80.00 173 ASN A C 1
ATOM 1385 O O . ASN A 1 173 ? 19.906 -3.433 -5.422 1.00 80.00 173 ASN A O 1
ATOM 1389 N N . ASP A 1 174 ? 19.836 -3.527 -3.175 1.00 82.06 174 ASP A N 1
ATOM 1390 C CA . ASP A 1 174 ? 20.573 -4.786 -3.041 1.00 82.06 174 ASP A CA 1
ATOM 1391 C C . ASP A 1 174 ? 19.770 -5.964 -3.630 1.00 82.06 174 ASP A C 1
ATOM 1393 O O . ASP A 1 174 ? 20.311 -6.784 -4.370 1.00 82.06 174 ASP A O 1
ATOM 1397 N N . ILE A 1 175 ? 18.452 -5.999 -3.393 1.00 79.19 175 ILE A N 1
ATOM 1398 C CA . ILE A 1 175 ? 17.524 -6.981 -3.977 1.00 79.19 175 ILE A CA 1
ATOM 1399 C C . ILE A 1 175 ? 17.450 -6.815 -5.498 1.00 79.19 175 ILE A C 1
ATOM 1401 O O . ILE A 1 175 ? 17.531 -7.803 -6.225 1.00 79.19 175 ILE A O 1
ATOM 1405 N N . SER A 1 176 ? 17.327 -5.579 -5.988 1.00 78.19 176 SER A N 1
ATOM 1406 C CA . SER A 1 176 ? 17.247 -5.292 -7.425 1.00 78.19 176 SER A CA 1
ATOM 1407 C C . SER A 1 176 ? 18.519 -5.718 -8.165 1.00 78.19 176 SER A C 1
ATOM 1409 O O . SER A 1 176 ? 18.436 -6.274 -9.258 1.00 78.19 176 SER A O 1
ATOM 1411 N N . GLN A 1 177 ? 19.695 -5.532 -7.556 1.00 78.50 177 GLN A N 1
ATOM 1412 C CA . GLN A 1 177 ? 20.968 -5.969 -8.138 1.00 78.50 177 GLN A CA 1
ATOM 1413 C C . GLN A 1 177 ? 21.167 -7.490 -8.082 1.00 78.50 177 GLN A C 1
ATOM 1415 O O . GLN A 1 177 ? 21.734 -8.056 -9.013 1.00 78.50 177 GLN A O 1
ATOM 1420 N N . ALA A 1 178 ? 20.721 -8.154 -7.012 1.00 79.38 178 ALA A N 1
ATOM 1421 C CA . ALA A 1 178 ? 20.937 -9.589 -6.826 1.00 79.38 178 ALA A CA 1
ATOM 1422 C C . ALA A 1 178 ? 19.923 -10.468 -7.580 1.00 79.38 178 ALA A C 1
ATOM 1424 O O . ALA A 1 178 ? 20.292 -11.510 -8.116 1.00 79.38 178 ALA A O 1
ATOM 1425 N N . LEU A 1 179 ? 18.647 -10.070 -7.598 1.00 73.44 179 LEU A N 1
ATOM 1426 C CA . LEU A 1 179 ? 17.525 -10.873 -8.107 1.00 73.44 179 LEU A CA 1
ATOM 1427 C C . LEU A 1 179 ? 16.868 -10.269 -9.359 1.00 73.44 179 LEU A C 1
ATOM 1429 O O . LEU A 1 179 ? 16.000 -10.897 -9.961 1.00 73.44 179 LEU A O 1
ATOM 1433 N N . GLY A 1 180 ? 17.278 -9.064 -9.759 1.00 76.50 180 GLY A N 1
ATOM 1434 C CA . GLY A 1 180 ? 16.654 -8.302 -10.833 1.00 76.50 180 GLY A CA 1
ATOM 1435 C C . GLY A 1 180 ? 15.475 -7.452 -10.349 1.00 76.50 180 GLY A C 1
ATOM 1436 O O . GLY A 1 180 ? 14.729 -7.813 -9.436 1.00 76.50 180 GLY A O 1
ATOM 1437 N N . SER A 1 181 ? 15.278 -6.307 -11.002 1.00 76.50 181 SER A N 1
ATOM 1438 C CA . SER A 1 181 ? 14.226 -5.329 -10.681 1.00 76.50 181 SER A CA 1
ATOM 1439 C C . SER A 1 181 ? 12.809 -5.917 -10.726 1.00 76.50 181 SER A C 1
ATOM 1441 O O . SER A 1 181 ? 11.976 -5.612 -9.875 1.00 76.50 181 SER A O 1
ATOM 1443 N N . HIS A 1 182 ? 12.546 -6.814 -11.678 1.00 81.94 182 HIS A N 1
ATOM 1444 C CA . HIS A 1 182 ? 11.259 -7.490 -11.850 1.00 81.94 182 HIS A CA 1
ATOM 1445 C C . HIS A 1 182 ? 10.851 -8.316 -10.618 1.00 81.94 182 HIS A C 1
ATOM 1447 O O . HIS A 1 182 ? 9.700 -8.241 -10.183 1.00 81.94 182 HIS A O 1
ATOM 1453 N N . MET A 1 183 ? 11.788 -9.043 -9.997 1.00 84.81 183 MET A N 1
ATOM 1454 C CA . MET A 1 183 ? 11.505 -9.832 -8.793 1.00 84.81 183 MET A CA 1
ATOM 1455 C C . MET A 1 183 ? 11.143 -8.950 -7.598 1.00 84.81 183 MET A C 1
ATOM 1457 O O . MET A 1 183 ? 10.235 -9.294 -6.842 1.00 84.81 183 MET A O 1
ATOM 1461 N N . ALA A 1 184 ? 11.787 -7.789 -7.449 1.00 86.38 184 ALA A N 1
ATOM 1462 C CA . ALA A 1 184 ? 11.450 -6.837 -6.391 1.00 86.38 184 ALA A CA 1
ATOM 1463 C C . ALA A 1 184 ? 9.995 -6.345 -6.510 1.00 86.38 184 ALA A C 1
ATOM 1465 O O . ALA A 1 184 ? 9.269 -6.293 -5.515 1.00 86.38 184 ALA A O 1
ATOM 1466 N N . PHE A 1 185 ? 9.530 -6.049 -7.728 1.00 85.81 185 PHE A N 1
ATOM 1467 C CA . PHE A 1 185 ? 8.149 -5.613 -7.950 1.00 85.81 185 PHE A CA 1
ATOM 1468 C C . PHE A 1 185 ? 7.122 -6.722 -7.707 1.00 85.81 185 PHE A C 1
ATOM 1470 O O . PHE A 1 185 ? 6.071 -6.443 -7.126 1.00 85.81 185 PHE A O 1
ATOM 1477 N N . PHE A 1 186 ? 7.429 -7.973 -8.068 1.00 89.50 186 PHE A N 1
ATOM 1478 C CA . PHE A 1 186 ? 6.568 -9.112 -7.735 1.00 89.50 186 PHE A CA 1
ATOM 1479 C C . PHE A 1 186 ? 6.494 -9.377 -6.231 1.00 89.50 186 PHE A C 1
ATOM 1481 O O . PHE A 1 186 ? 5.413 -9.673 -5.725 1.00 89.50 186 PHE A O 1
ATOM 1488 N N . LEU A 1 187 ? 7.595 -9.212 -5.491 1.00 89.75 187 LEU A N 1
ATOM 1489 C CA . LEU A 1 187 ? 7.563 -9.290 -4.029 1.00 89.75 187 LEU A CA 1
ATOM 1490 C C . LEU A 1 187 ? 6.606 -8.246 -3.444 1.00 89.75 187 LEU A C 1
ATOM 1492 O O . LEU A 1 187 ? 5.772 -8.583 -2.606 1.00 89.75 187 LEU A O 1
ATOM 1496 N N . PHE A 1 188 ? 6.652 -7.004 -3.930 1.00 88.19 188 PHE A N 1
ATOM 1497 C CA . PHE A 1 188 ? 5.697 -5.974 -3.510 1.00 88.19 188 PHE A CA 1
ATOM 1498 C C . PHE A 1 188 ? 4.255 -6.332 -3.873 1.00 88.19 188 PHE A C 1
ATOM 1500 O O . PHE A 1 188 ? 3.368 -6.156 -3.042 1.00 88.19 188 PHE A O 1
ATOM 1507 N N . ALA A 1 189 ? 4.015 -6.913 -5.051 1.00 92.12 189 ALA A N 1
ATOM 1508 C CA . ALA A 1 189 ? 2.688 -7.393 -5.426 1.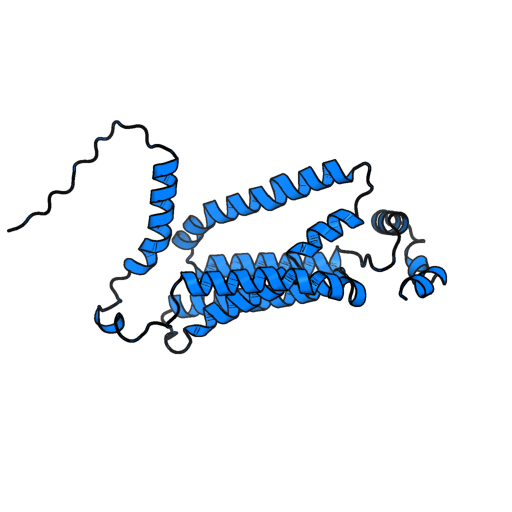00 92.12 189 ALA A CA 1
ATOM 1509 C C . ALA A 1 189 ? 2.157 -8.472 -4.464 1.00 92.12 189 ALA A C 1
ATOM 1511 O O . ALA A 1 189 ? 0.985 -8.431 -4.090 1.00 92.12 189 ALA A O 1
ATOM 1512 N N . ILE A 1 190 ? 3.012 -9.397 -4.010 1.00 93.88 190 ILE A N 1
ATOM 1513 C CA . ILE A 1 190 ? 2.647 -10.413 -3.010 1.00 93.88 190 ILE A CA 1
ATOM 1514 C C . ILE A 1 190 ? 2.259 -9.745 -1.686 1.00 93.88 190 ILE A C 1
ATOM 1516 O O . ILE A 1 190 ? 1.225 -10.087 -1.113 1.00 93.88 190 ILE A O 1
ATOM 1520 N N . PHE A 1 191 ? 3.028 -8.762 -1.211 1.00 91.19 191 PHE A N 1
ATOM 1521 C CA . PHE A 1 191 ? 2.678 -8.022 0.006 1.00 91.19 191 PHE A CA 1
ATOM 1522 C C . PHE A 1 191 ? 1.371 -7.228 -0.139 1.00 91.19 191 PHE A C 1
ATOM 1524 O O . PHE A 1 191 ? 0.561 -7.222 0.792 1.00 91.19 191 PHE A O 1
ATOM 1531 N N . CYS A 1 192 ? 1.114 -6.615 -1.299 1.00 92.38 192 CYS A N 1
ATOM 1532 C CA . CYS A 1 192 ? -0.168 -5.970 -1.596 1.00 92.38 192 CYS A CA 1
ATOM 1533 C C . CYS A 1 192 ? -1.323 -6.980 -1.545 1.00 92.38 192 CYS A C 1
ATOM 1535 O O . CYS A 1 192 ? -2.344 -6.714 -0.909 1.00 92.38 192 CYS A O 1
ATOM 1537 N N . PHE A 1 193 ? -1.141 -8.162 -2.136 1.00 94.44 193 PHE A N 1
ATOM 1538 C CA . PHE A 1 193 ? -2.148 -9.220 -2.129 1.00 94.44 193 PHE A CA 1
ATOM 1539 C C . PHE A 1 193 ? -2.419 -9.762 -0.719 1.00 94.44 193 PHE A C 1
ATOM 1541 O O . PHE A 1 193 ? -3.575 -9.924 -0.330 1.00 94.44 193 PHE A O 1
ATOM 1548 N N . LEU A 1 194 ? -1.376 -9.980 0.088 1.00 93.94 194 LEU A N 1
ATOM 1549 C CA . LEU A 1 194 ? -1.518 -10.373 1.494 1.00 93.94 194 LEU A CA 1
ATOM 1550 C C . LEU A 1 194 ? -2.241 -9.299 2.315 1.00 93.94 194 LEU A C 1
ATOM 1552 O O . LEU A 1 194 ? -3.092 -9.627 3.138 1.00 93.94 194 LEU A O 1
ATOM 1556 N N . SER A 1 195 ? -1.955 -8.021 2.060 1.00 89.50 195 SER A N 1
ATOM 1557 C CA . SER A 1 195 ? -2.629 -6.892 2.720 1.00 89.50 195 SER A CA 1
ATOM 1558 C C . SER A 1 195 ? -4.113 -6.817 2.347 1.00 89.50 195 SER A C 1
ATOM 1560 O O . SER A 1 195 ? -4.973 -6.576 3.200 1.00 89.50 195 SER A O 1
ATOM 1562 N N . PHE A 1 196 ? -4.436 -7.076 1.080 1.00 92.50 196 PHE A N 1
ATOM 1563 C CA . PHE A 1 196 ? -5.811 -7.240 0.615 1.00 92.50 196 PHE A CA 1
ATOM 1564 C C . PHE A 1 196 ? -6.507 -8.405 1.336 1.00 92.50 196 PHE A C 1
ATOM 1566 O O . PHE A 1 196 ? -7.594 -8.227 1.886 1.00 92.50 196 PHE A O 1
ATOM 1573 N N . LEU A 1 197 ? -5.864 -9.571 1.410 1.00 94.00 197 LEU A N 1
ATOM 1574 C CA . LEU A 1 197 ? -6.419 -10.760 2.056 1.00 94.00 197 LEU A CA 1
ATOM 1575 C C . LEU A 1 197 ? -6.674 -10.533 3.553 1.00 94.00 197 LEU A C 1
ATOM 1577 O O . LEU A 1 197 ? -7.747 -10.859 4.066 1.00 94.00 197 LEU A O 1
ATOM 1581 N N . PHE A 1 198 ? -5.717 -9.898 4.233 1.00 91.75 198 PHE A N 1
ATOM 1582 C CA . PHE A 1 198 ? -5.842 -9.455 5.619 1.00 91.75 198 PHE A CA 1
ATOM 1583 C C . PHE A 1 198 ? -7.065 -8.547 5.804 1.00 91.75 198 PHE A C 1
ATOM 1585 O O . PHE A 1 198 ? -7.871 -8.759 6.707 1.00 91.75 198 PHE A O 1
ATOM 1592 N N . THR A 1 199 ? -7.260 -7.578 4.910 1.00 90.44 199 THR A N 1
ATOM 1593 C CA . THR A 1 199 ? -8.407 -6.658 4.961 1.00 90.44 199 THR A CA 1
ATOM 1594 C C . THR A 1 199 ? -9.739 -7.395 4.805 1.00 90.44 199 THR A C 1
ATOM 1596 O O . THR A 1 199 ? -10.713 -7.077 5.485 1.00 90.44 199 THR A O 1
ATOM 1599 N N . VAL A 1 200 ? -9.817 -8.392 3.925 1.00 89.94 200 VAL A N 1
ATOM 1600 C CA . VAL A 1 200 ? -11.067 -9.130 3.697 1.00 89.94 200 VAL A CA 1
ATOM 1601 C C . VAL A 1 200 ? -11.464 -9.945 4.931 1.00 89.94 200 VAL A C 1
ATOM 1603 O O . VAL A 1 200 ? -12.622 -9.867 5.362 1.00 89.94 200 VAL A O 1
ATOM 1606 N N . PHE A 1 201 ? -10.516 -10.696 5.501 1.00 88.56 201 PHE A N 1
ATOM 1607 C CA . PHE A 1 201 ? -10.800 -11.675 6.555 1.00 88.56 201 PHE A CA 1
ATOM 1608 C C . PHE A 1 201 ? -10.722 -11.126 7.977 1.00 88.56 201 PHE A C 1
ATOM 1610 O O . PHE A 1 201 ? -11.530 -11.523 8.812 1.00 88.56 201 PHE A O 1
ATOM 1617 N N . ILE A 1 202 ? -9.759 -10.250 8.265 1.00 87.00 202 ILE A N 1
ATOM 1618 C CA . ILE A 1 202 ? -9.460 -9.826 9.639 1.00 87.00 202 ILE A CA 1
ATOM 1619 C C . ILE A 1 202 ? -10.147 -8.506 9.970 1.00 87.00 202 ILE A C 1
ATOM 1621 O O . ILE A 1 202 ? -10.595 -8.329 11.098 1.00 87.00 202 ILE A O 1
ATOM 1625 N N . LEU A 1 203 ? -10.275 -7.589 9.005 1.00 84.44 203 LEU A N 1
ATOM 1626 C CA . LEU A 1 203 ? -10.883 -6.289 9.269 1.00 84.44 203 LEU A CA 1
ATOM 1627 C C . LEU A 1 203 ? -12.418 -6.417 9.377 1.00 84.44 203 LEU A C 1
ATOM 1629 O O . LEU A 1 203 ? -13.076 -6.770 8.384 1.00 84.44 203 LEU A O 1
ATOM 1633 N N . PRO A 1 204 ? -13.027 -6.134 10.546 1.00 77.44 204 PRO A N 1
ATOM 1634 C CA . PRO A 1 204 ? -14.477 -6.062 10.663 1.00 77.44 204 PRO A CA 1
ATOM 1635 C C . PRO A 1 204 ? -15.016 -4.820 9.936 1.00 77.44 204 PRO A C 1
ATOM 1637 O O . PRO A 1 204 ? -14.301 -3.850 9.695 1.00 77.44 204 PRO A O 1
ATOM 1640 N N . ASP A 1 205 ? -16.290 -4.855 9.549 1.00 78.56 205 ASP A N 1
ATOM 1641 C CA . ASP A 1 205 ? -16.963 -3.678 8.990 1.00 78.56 205 ASP A CA 1
ATOM 1642 C C . ASP A 1 205 ? -17.312 -2.725 10.143 1.00 78.56 205 ASP A C 1
ATOM 1644 O O . ASP A 1 205 ? -18.178 -3.058 10.948 1.00 78.56 205 ASP A O 1
ATOM 1648 N N . THR A 1 206 ? -16.617 -1.585 10.250 1.00 75.00 206 THR A N 1
ATOM 1649 C CA . THR A 1 206 ? -16.802 -0.589 11.327 1.00 75.00 206 THR A CA 1
ATOM 1650 C C . THR A 1 206 ? -17.950 0.393 11.065 1.00 75.00 206 THR A C 1
ATOM 1652 O O . THR A 1 206 ? -18.219 1.265 11.888 1.00 75.00 206 THR A O 1
ATOM 1655 N N . ARG A 1 207 ? -18.658 0.275 9.932 1.00 69.12 207 ARG A N 1
ATOM 1656 C CA . ARG A 1 207 ? -19.717 1.218 9.544 1.00 69.12 207 ARG A CA 1
ATOM 1657 C C . ARG A 1 207 ? -20.867 1.278 10.549 1.00 69.12 207 ARG A C 1
ATOM 1659 O O . ARG A 1 207 ? -21.544 0.278 10.771 1.00 69.12 207 ARG A O 1
ATOM 1666 N N . GLY A 1 208 ? -21.139 2.484 11.052 1.00 63.56 208 GLY A N 1
ATOM 1667 C CA . GLY A 1 208 ? -22.318 2.792 11.870 1.00 63.56 208 GLY A CA 1
ATOM 1668 C C . GLY A 1 208 ? -22.294 2.208 13.285 1.00 63.56 208 GLY A C 1
ATOM 1669 O O . GLY A 1 208 ? -23.275 2.366 14.012 1.00 63.56 208 GLY A O 1
ATOM 1670 N N . LEU A 1 209 ? -21.192 1.562 13.676 1.00 68.44 209 LEU A N 1
ATOM 1671 C CA . LEU A 1 209 ? -21.026 0.945 14.987 1.00 68.44 209 LEU A CA 1
ATOM 1672 C C . LEU A 1 209 ? -20.402 1.922 15.982 1.00 68.44 209 LEU A C 1
ATOM 1674 O O . LEU A 1 209 ? -19.541 2.733 15.626 1.00 68.44 209 LEU A O 1
ATOM 1678 N N . THR A 1 210 ? -20.809 1.827 17.243 1.00 76.62 210 THR A N 1
ATOM 1679 C CA . THR A 1 210 ? -20.115 2.527 18.329 1.00 76.62 210 THR A CA 1
ATOM 1680 C C . THR A 1 210 ? -18.801 1.829 18.672 1.00 76.62 210 THR A C 1
ATOM 1682 O O . THR A 1 210 ? -18.587 0.650 18.386 1.00 76.62 210 THR A O 1
ATOM 1685 N N . LEU A 1 211 ? -17.898 2.560 19.327 1.00 73.38 211 LEU A N 1
ATOM 1686 C CA . LEU A 1 211 ? -16.624 2.011 19.788 1.00 73.38 211 LEU A CA 1
ATOM 1687 C C . LEU A 1 211 ? -16.814 0.802 20.719 1.00 73.38 211 LEU A C 1
ATOM 1689 O O . LEU A 1 211 ? -16.049 -0.156 20.643 1.00 73.38 211 LEU A O 1
ATOM 1693 N N . GLU A 1 212 ? -17.838 0.831 21.575 1.00 72.88 212 GLU A N 1
ATOM 1694 C CA . GLU A 1 212 ? -18.155 -0.274 22.485 1.00 72.88 212 GLU A CA 1
ATOM 1695 C C . GLU A 1 212 ? -18.555 -1.529 21.704 1.00 72.88 212 GLU A C 1
ATOM 1697 O O . GLU A 1 212 ? -18.001 -2.597 21.954 1.00 72.88 212 GLU A O 1
ATOM 1702 N N . GLU A 1 213 ? -19.407 -1.400 20.685 1.00 70.81 213 GLU A N 1
ATOM 1703 C CA . GLU A 1 213 ? -19.785 -2.518 19.808 1.00 70.81 213 GLU A CA 1
ATOM 1704 C C . GLU A 1 213 ? -18.591 -3.096 19.039 1.00 70.81 213 GLU A C 1
ATOM 1706 O O . GLU A 1 213 ? -18.479 -4.316 18.904 1.00 70.81 213 GLU A O 1
ATOM 1711 N N . ILE A 1 214 ? -17.675 -2.248 18.555 1.00 76.12 214 ILE A N 1
ATOM 1712 C CA . ILE A 1 214 ? -16.444 -2.694 17.880 1.00 76.12 214 ILE A CA 1
ATOM 1713 C C . ILE A 1 214 ? -15.579 -3.517 18.845 1.00 76.12 214 ILE A C 1
ATOM 1715 O O . ILE A 1 214 ? -15.069 -4.576 18.471 1.00 76.12 214 ILE A O 1
ATOM 1719 N N . LEU A 1 215 ? -15.445 -3.074 20.097 1.00 76.94 215 LEU A N 1
ATOM 1720 C CA . LEU A 1 215 ? -14.698 -3.802 21.123 1.00 76.94 215 LEU A CA 1
ATOM 1721 C C . LEU A 1 215 ? -15.386 -5.115 21.519 1.00 76.94 215 LEU A C 1
ATOM 1723 O O . LEU A 1 215 ? -14.702 -6.102 21.791 1.00 76.94 215 LEU A O 1
ATOM 1727 N N . GLU A 1 216 ? -16.718 -5.175 21.531 1.00 75.38 216 GLU A N 1
ATOM 1728 C CA . GLU A 1 216 ? -17.450 -6.421 21.784 1.00 75.38 216 GLU A CA 1
ATOM 1729 C C . GLU A 1 216 ? -17.340 -7.424 20.629 1.00 75.38 216 GLU A C 1
ATOM 1731 O O . GLU A 1 216 ? -17.191 -8.625 20.884 1.00 75.38 216 GLU A O 1
ATOM 1736 N N . LEU A 1 217 ? -17.337 -6.941 19.380 1.00 74.31 217 LEU A N 1
ATOM 1737 C CA . LEU A 1 217 ? -17.047 -7.744 18.187 1.00 74.31 217 LEU A CA 1
ATOM 1738 C C . LEU A 1 217 ? -15.633 -8.327 18.240 1.00 74.31 217 LEU A C 1
ATOM 1740 O O . LEU A 1 217 ? -15.462 -9.522 17.998 1.00 74.31 217 LEU A O 1
ATOM 1744 N N . LEU A 1 218 ? -14.630 -7.512 18.590 1.00 76.94 218 LEU A N 1
ATOM 1745 C CA . LEU A 1 218 ? -13.245 -7.975 18.725 1.00 76.94 218 LEU A CA 1
ATOM 1746 C C . LEU A 1 218 ? -13.068 -8.985 19.870 1.00 76.94 218 LEU A C 1
ATOM 1748 O O . LEU A 1 218 ? -12.267 -9.906 19.745 1.00 76.94 218 LEU A O 1
ATOM 1752 N N . ASN A 1 219 ? -13.823 -8.844 20.965 1.00 79.12 219 ASN A N 1
ATOM 1753 C CA . ASN A 1 219 ? -13.781 -9.763 22.110 1.00 79.12 219 ASN A CA 1
ATOM 1754 C C . ASN A 1 219 ? -14.581 -11.066 21.899 1.00 79.12 219 ASN A C 1
ATOM 1756 O O . ASN A 1 219 ? -14.628 -11.903 22.799 1.00 79.12 219 ASN A O 1
ATOM 1760 N N . GLY A 1 220 ? -15.221 -11.257 20.739 1.00 67.44 220 GLY A N 1
ATOM 1761 C CA . GLY A 1 220 ? -15.909 -12.506 20.395 1.00 67.44 220 GLY A CA 1
ATOM 1762 C C . GLY A 1 220 ? -17.206 -12.765 21.171 1.00 67.44 220 GLY A C 1
ATOM 1763 O O . GLY A 1 220 ? -17.641 -13.916 21.264 1.00 67.44 220 GLY A O 1
ATOM 1764 N N . LYS A 1 221 ? -17.850 -11.732 21.734 1.00 65.50 221 LYS A N 1
ATOM 1765 C CA . LYS A 1 221 ? -19.113 -11.912 22.467 1.00 65.50 221 LYS A CA 1
ATOM 1766 C C . LYS A 1 221 ? -20.275 -12.214 21.494 1.00 65.50 221 LYS A C 1
ATOM 1768 O O . LYS A 1 221 ? -20.513 -11.438 20.566 1.00 65.50 221 LYS A O 1
ATOM 1773 N N . PRO A 1 222 ? -21.068 -13.284 21.712 1.00 52.34 222 PRO A N 1
ATOM 1774 C CA . PRO A 1 222 ? -22.093 -13.755 20.767 1.00 52.34 222 PRO A CA 1
ATOM 1775 C C . PRO A 1 222 ? -23.278 -12.795 20.525 1.00 52.34 222 PRO A C 1
ATOM 1777 O O . PRO A 1 222 ? -24.020 -12.985 19.563 1.00 52.34 222 PRO A O 1
ATOM 1780 N N . GLY A 1 223 ? -23.452 -11.742 21.333 1.00 52.94 223 GLY A N 1
ATOM 1781 C CA . GLY A 1 223 ? -24.504 -10.729 21.146 1.00 52.94 223 GLY A CA 1
ATOM 1782 C C . GLY A 1 223 ? -24.243 -9.729 20.011 1.00 52.94 223 GLY A C 1
ATOM 1783 O O . GLY A 1 223 ? -25.179 -9.111 19.509 1.00 52.94 223 GLY A O 1
ATOM 1784 N N . ALA A 1 224 ? -23.001 -9.607 19.541 1.00 52.84 224 ALA A N 1
ATOM 1785 C CA . ALA A 1 224 ? -22.600 -8.544 18.621 1.00 52.84 224 ALA A CA 1
ATOM 1786 C C . ALA A 1 224 ? -23.192 -8.673 17.199 1.00 52.84 224 ALA A C 1
ATOM 1788 O O . ALA A 1 224 ? -23.315 -7.692 16.467 1.00 52.84 224 ALA A O 1
ATOM 1789 N N . ARG A 1 225 ? -23.639 -9.875 16.808 1.00 52.88 225 ARG A N 1
ATOM 1790 C CA . ARG A 1 225 ? -24.315 -10.105 15.518 1.00 52.88 225 ARG A CA 1
ATOM 1791 C C . ARG A 1 225 ? -25.742 -9.537 15.487 1.00 52.88 225 ARG A C 1
ATOM 1793 O O . ARG A 1 225 ? -26.236 -9.246 14.402 1.00 52.88 225 ARG A O 1
ATOM 1800 N N . ASN A 1 226 ? -26.376 -9.341 16.650 1.00 50.88 226 ASN A N 1
ATOM 1801 C CA . ASN A 1 226 ? -27.720 -8.759 16.759 1.00 50.88 226 ASN A CA 1
ATOM 1802 C C . ASN A 1 226 ? -27.739 -7.235 16.573 1.00 50.88 226 ASN A C 1
ATOM 1804 O O . ASN A 1 226 ? -28.786 -6.693 16.235 1.00 50.88 226 ASN A O 1
ATOM 1808 N N . TYR A 1 227 ? -26.602 -6.543 16.719 1.00 54.97 227 TYR A N 1
ATOM 1809 C CA . TYR A 1 227 ? -26.556 -5.079 16.617 1.00 54.97 227 TYR A CA 1
ATOM 1810 C C . TYR A 1 227 ? -26.853 -4.570 15.195 1.00 54.97 227 TYR A C 1
ATOM 1812 O O . TYR A 1 227 ? -27.553 -3.577 15.031 1.00 54.97 227 TYR A O 1
ATOM 1820 N N . LYS A 1 228 ? -26.442 -5.324 14.161 1.00 49.81 228 LYS A N 1
ATOM 1821 C CA . LYS A 1 228 ? -26.803 -5.062 12.750 1.00 49.81 228 LYS A CA 1
ATOM 1822 C C . LYS A 1 228 ? -28.307 -5.142 12.459 1.00 49.81 228 LYS A C 1
ATOM 1824 O O . LYS A 1 228 ? -28.742 -4.615 11.444 1.00 49.81 228 LYS A O 1
ATOM 1829 N N . ASN A 1 229 ? -29.071 -5.819 13.317 1.00 51.53 229 ASN A N 1
ATOM 1830 C CA . ASN A 1 229 ? -30.519 -5.986 13.186 1.00 51.53 229 ASN A CA 1
ATOM 1831 C C . ASN A 1 229 ? -31.294 -5.136 14.209 1.00 51.53 229 ASN A C 1
ATOM 1833 O O . ASN A 1 229 ? -32.520 -5.221 14.261 1.00 51.53 229 ASN A O 1
ATOM 1837 N N . SER A 1 230 ? -30.601 -4.349 15.042 1.00 54.84 230 SER A N 1
ATOM 1838 C CA . SER A 1 230 ? -31.235 -3.494 16.044 1.00 54.84 230 SER A CA 1
ATOM 1839 C C . SER A 1 230 ? -31.754 -2.212 15.374 1.00 54.84 230 SER A C 1
ATOM 1841 O O . SER A 1 230 ? -31.003 -1.603 14.604 1.00 54.84 230 SER A O 1
ATOM 1843 N N . PRO A 1 231 ? -33.000 -1.776 15.639 1.00 54.03 231 PRO A N 1
ATOM 1844 C CA . PRO A 1 231 ? -33.626 -0.633 14.962 1.00 54.03 231 PRO A CA 1
ATOM 1845 C C . PRO A 1 231 ? -32.839 0.686 15.087 1.00 54.03 231 PRO A C 1
ATOM 1847 O O . PRO A 1 231 ? -32.911 1.517 14.186 1.00 54.03 231 PRO A O 1
ATOM 1850 N N . ASP A 1 232 ? -32.007 0.842 16.122 1.00 57.88 232 ASP A N 1
ATOM 1851 C CA . ASP A 1 232 ? -31.140 2.017 16.317 1.00 57.88 232 ASP A CA 1
ATOM 1852 C C . ASP A 1 232 ? -30.014 2.152 15.273 1.00 57.88 232 ASP A C 1
ATOM 1854 O O . ASP A 1 232 ? -29.477 3.242 15.075 1.00 57.88 232 ASP A O 1
ATOM 1858 N N . SER A 1 233 ? -29.649 1.063 14.584 1.00 51.88 233 SER A N 1
ATOM 1859 C CA . SER A 1 233 ? -28.607 1.075 13.544 1.00 51.88 233 SER A CA 1
ATOM 1860 C C . SER A 1 233 ? -29.103 1.610 12.193 1.00 51.88 233 SER A C 1
ATOM 1862 O O . SER A 1 233 ? -28.313 2.166 11.432 1.00 51.88 233 SER A O 1
ATOM 1864 N N . ILE A 1 234 ? -30.411 1.507 11.917 1.00 52.53 234 ILE A N 1
ATOM 1865 C CA . ILE A 1 234 ? -31.047 1.948 10.662 1.00 52.53 234 ILE A CA 1
ATOM 1866 C C . ILE A 1 234 ? -31.232 3.475 10.633 1.00 52.53 234 ILE A C 1
ATOM 1868 O O . ILE A 1 234 ? -31.142 4.083 9.572 1.00 52.53 234 ILE A O 1
ATOM 1872 N N . GLY A 1 235 ? -31.429 4.112 11.792 1.00 49.59 235 GLY A N 1
ATOM 1873 C CA . GLY A 1 235 ? -31.594 5.570 11.896 1.00 49.59 235 GLY A CA 1
ATOM 1874 C C . GLY A 1 235 ? -30.288 6.373 11.931 1.00 49.59 235 GLY A C 1
ATOM 1875 O O . GLY A 1 235 ? -30.330 7.596 11.978 1.00 49.59 235 GLY A O 1
ATOM 1876 N N . ARG A 1 236 ? -29.122 5.711 11.946 1.00 53.69 236 ARG A N 1
ATOM 1877 C CA . ARG A 1 236 ? -27.801 6.362 12.064 1.00 53.69 236 ARG A CA 1
ATOM 1878 C C . ARG A 1 236 ? -27.076 6.525 10.719 1.00 53.69 236 ARG A C 1
ATOM 1880 O O . ARG A 1 236 ? -25.984 7.086 10.682 1.00 53.69 236 ARG A O 1
ATOM 1887 N N . THR A 1 237 ? -27.663 5.997 9.642 1.00 48.53 237 THR A N 1
ATOM 1888 C CA . THR A 1 237 ? -27.146 6.039 8.263 1.00 48.53 237 THR A CA 1
ATOM 1889 C C . THR A 1 237 ? -27.715 7.174 7.404 1.00 48.53 237 THR A C 1
ATOM 1891 O O . THR A 1 237 ? -27.360 7.244 6.228 1.00 48.53 237 THR A O 1
ATOM 1894 N N . GLU A 1 238 ? -28.565 8.043 7.962 1.00 33.22 238 GLU A N 1
ATOM 1895 C CA . GLU A 1 238 ? -29.093 9.251 7.297 1.00 33.22 238 GLU A CA 1
ATOM 1896 C C . GLU A 1 238 ? -28.357 10.530 7.717 1.00 33.22 238 GLU A C 1
ATOM 1898 O O . GLU A 1 238 ? -28.010 10.662 8.914 1.00 33.22 238 GLU A O 1
#

pLDDT: mean 72.19, std 18.37, range [33.22, 96.12]

InterPro domains:
  IPR005828 Major facilitator, sugar transporter-like [PF00083] (51-216)
  IPR020846 Major facilitator superfamily domain [PS50850] (1-207)
  IPR036259 MFS transporter superfamily [G3DSA:1.20.1250.20] (43-226)
  IPR036259 MFS transporter superfamily [SSF103473] (45-214)
  IPR050814 Myo-inositol Transporter [PTHR48020] (55-219)

Foldseek 3Di:
DDDDDDDDDDPPDDDDVVNVVVVVVVVVVCVVVPDPPDDPPCVPPQDPPDDPVNLVVLLVVLLVVQLVLLVVCCLQPNQLVLQLQLLVQLLVLLLQLLVLQVCVVVPHPCSVVVCRNSVSVSSNSNSCSNHVVCRVVVLLVLQDDPVCSVVSCCVCVPCPPPVVVVVCVVCLVVCCVPVNNSVNSVVVSVVSNVSSVCSVPPPDGSPQDHNVLSVCVVVVPPCSVCVVVDPNSVVSSD

Secondary structure (DSSP, 8-state):
----------TTSPPPHHHHHHHHHHHHHHGGG--TT--GGGGTT---S--HHHHHHHHHHHHHHHHHHHHHHHHHH-HHHHHHHHHHHHHHHHHHHHHHHHHHHTT---GGGTTHHHHHHHHHHHHHHHTTTTHHHHHHHHHS-HHHHHHHHHHIIIIIIIIHHHHHHHHHHHHHHHH-HHHHHHHHHHHHHHHHHHHHHT----TT--HHHHHHHHTT-GGGGGGGGSHHHHTT--

Solvent-accessible surface area (backbone atoms only — not comparable to full-atom values): 13616 Å² total; per-residue (Å²): 142,83,83,82,80,75,81,82,81,73,96,83,68,87,81,52,71,66,60,56,52,51,55,54,55,50,52,72,60,45,64,80,75,65,59,87,81,67,59,81,78,60,79,80,77,69,73,73,92,63,54,73,66,53,56,53,50,51,52,52,52,41,52,59,51,17,44,67,52,27,60,64,48,36,74,75,65,26,63,56,57,41,38,47,54,17,23,52,42,29,22,54,22,32,42,54,37,16,50,53,44,44,41,49,75,72,70,48,91,51,78,90,49,69,62,50,55,58,50,24,50,52,49,22,45,39,26,32,21,42,12,66,59,56,46,60,62,50,49,56,61,61,74,41,57,81,91,50,33,65,60,53,46,49,57,48,50,48,62,54,50,51,45,48,51,48,51,48,62,65,45,44,61,58,46,26,72,74,67,35,59,28,51,52,35,42,52,51,21,51,53,35,43,52,52,28,51,45,47,69,74,70,51,70,78,67,72,85,56,53,62,67,56,53,52,37,51,74,70,65,48,86,67,52,74,52,52,84,74,36,75,76,50,68,71,64,77,114

Radius of gyration: 24.07 Å; Cα contacts (8 Å, |Δi|>4): 167; chains: 1; bounding box: 82×30×59 Å

Sequence (238 aa):
KTEVLRPRQDPRKPQRFDDLLCARCESTTQWYKRDPRLHPEYLHHGRTSFSPSVSSMIVGGCMFSGPALSFPLTRTFGIKNMLIFSGIGMTIFQISFGAFFYCDNHGYDTSAYWWWPLFSLVGYIITYSVGFGPLPFTVMGEMFPSNIKGLASAITTGPACWFLGFLLTLYFNDISQALGSHMAFFLFAIFCFLSFLFTVFILPDTRGLTLEEILELLNGKPGARNYKNSPDSIGRTE